Protein AF-X0XB85-F1 (afdb_monomer_lite)

Foldseek 3Di:
DPAPDPPRADPVDGPDGPPDDCPLVVVLVVVCVVVVPPPVVSLVVSLVVLLVLLQVLQLLLQLLVLVVVVVVVVVVVVVVVVVVVVPDDDDDPDDDDPDDPVVVVVVVVVVVVVVVSVCCNRVRSNVRSCVQAPCLQVLQVVLLCVLLVHDDLVRVVVQCLPCCNVPNDNNNDSDDCDPPCSLVSSQRSDQDADPVRDTDDDGRDGLNSCSVVSNCDPVSSCSSVVSVVSSVVSVVVVVVVVVVVVVVVVVD

InterPro domains:
  IPR018746 Protein of unknown function DUF2298 [PF10060] (1-245)
  IPR018746 Protein of unknown function DUF2298 [PTHR10790] (1-69)

Radius of gyration: 27.52 Å; chains: 1; bounding box: 82×61×68 Å

Structure (mmCIF, N/CA/C/O backbone):
data_AF-X0XB85-F1
#
_entry.id   AF-X0XB85-F1
#
loop_
_atom_site.group_PDB
_atom_site.id
_atom_site.type_symbol
_atom_site.label_atom_id
_atom_site.label_alt_id
_atom_site.label_comp_id
_atom_site.label_asym_id
_atom_site.label_entity_id
_atom_site.label_seq_id
_atom_site.pdbx_PDB_ins_code
_atom_site.Cartn_x
_atom_site.Cartn_y
_atom_site.Cartn_z
_atom_site.occupancy
_atom_site.B_iso_or_equiv
_atom_site.auth_seq_id
_atom_site.auth_comp_id
_atom_site.auth_asym_id
_atom_site.auth_atom_id
_atom_site.pdbx_PDB_model_num
ATOM 1 N N . LEU A 1 1 ? 9.344 -23.739 -4.769 1.00 67.81 1 LEU A N 1
ATOM 2 C CA . LEU A 1 1 ? 8.703 -25.078 -4.891 1.00 67.81 1 LEU A CA 1
ATOM 3 C C . LEU A 1 1 ? 9.619 -26.159 -5.474 1.00 67.81 1 LEU A C 1
ATOM 5 O O . LEU A 1 1 ? 9.372 -27.319 -5.184 1.00 67.81 1 LEU A O 1
ATOM 9 N N . ARG A 1 2 ? 10.653 -25.804 -6.257 1.00 76.06 2 ARG A N 1
ATOM 10 C CA . ARG A 1 2 ? 11.587 -26.758 -6.889 1.00 76.06 2 ARG A CA 1
ATOM 11 C C . ARG A 1 2 ? 12.932 -26.932 -6.168 1.00 76.06 2 ARG A C 1
ATOM 13 O O . ARG A 1 2 ? 13.768 -27.680 -6.642 1.00 76.06 2 ARG A O 1
ATOM 20 N N . SER A 1 3 ? 13.165 -26.198 -5.082 1.00 75.50 3 SER A N 1
ATOM 21 C CA . SER A 1 3 ? 14.441 -26.245 -4.365 1.00 75.50 3 SER A CA 1
ATOM 22 C C . SER A 1 3 ? 14.458 -27.418 -3.384 1.00 75.50 3 SER A C 1
ATOM 24 O O . SER A 1 3 ? 13.478 -27.616 -2.662 1.00 75.50 3 SER A O 1
ATOM 26 N N . GLU A 1 4 ? 15.548 -28.187 -3.395 1.00 78.94 4 GLU A N 1
ATOM 27 C CA . GLU A 1 4 ? 15.740 -29.383 -2.561 1.00 78.94 4 GLU A CA 1
ATOM 28 C C . GLU A 1 4 ? 16.270 -29.051 -1.157 1.00 78.94 4 GLU A C 1
ATOM 30 O O . GLU A 1 4 ? 15.997 -29.781 -0.206 1.00 78.94 4 GLU A O 1
ATOM 35 N N . THR A 1 5 ? 16.982 -27.930 -1.004 1.00 74.38 5 THR A N 1
ATOM 36 C CA . THR A 1 5 ? 17.638 -27.505 0.242 1.00 74.38 5 THR A CA 1
ATOM 37 C C . THR A 1 5 ? 17.417 -26.017 0.514 1.00 74.38 5 THR A C 1
ATOM 39 O O . THR A 1 5 ? 17.184 -25.238 -0.405 1.00 74.38 5 THR A O 1
ATOM 42 N N . PHE A 1 6 ? 17.522 -25.596 1.776 1.00 68.12 6 PHE A N 1
ATOM 43 C CA . PHE A 1 6 ? 17.509 -24.175 2.143 1.00 68.12 6 PHE A CA 1
ATOM 44 C C . PHE A 1 6 ? 18.935 -23.588 2.194 1.00 68.12 6 PHE A C 1
ATOM 46 O O . PHE A 1 6 ? 19.852 -24.314 2.579 1.00 68.12 6 PHE A O 1
ATOM 53 N N . PRO A 1 7 ? 19.121 -22.285 1.890 1.00 68.56 7 PRO A N 1
ATOM 54 C CA . PRO A 1 7 ? 18.128 -21.360 1.334 1.00 68.56 7 PRO A CA 1
ATOM 55 C C . PRO A 1 7 ? 17.809 -21.676 -0.140 1.00 68.56 7 PRO A C 1
ATOM 57 O O . PRO A 1 7 ? 18.675 -22.174 -0.859 1.00 68.56 7 PRO A O 1
ATOM 60 N N . PRO A 1 8 ? 16.579 -21.400 -0.611 1.00 73.25 8 PRO A N 1
ATOM 61 C CA . PRO A 1 8 ? 16.229 -21.623 -2.006 1.00 73.25 8 PRO A CA 1
ATOM 62 C C . PRO A 1 8 ? 17.002 -20.679 -2.937 1.00 73.25 8 PRO A C 1
ATOM 64 O O . PRO A 1 8 ? 17.386 -19.574 -2.549 1.00 73.25 8 PRO A O 1
ATOM 67 N N . HIS A 1 9 ? 17.191 -21.108 -4.186 1.00 69.94 9 HIS A N 1
ATOM 68 C CA . HIS A 1 9 ? 17.756 -20.258 -5.236 1.00 69.94 9 HIS A CA 1
ATOM 69 C C . HIS A 1 9 ? 16.879 -19.040 -5.513 1.00 69.94 9 HIS A C 1
ATOM 71 O O . HIS A 1 9 ? 15.647 -19.139 -5.479 1.00 69.94 9 HIS A O 1
ATOM 77 N N . ASP A 1 10 ? 17.533 -17.925 -5.829 1.00 67.94 10 ASP A N 1
ATOM 78 C CA . ASP A 1 10 ? 16.868 -16.690 -6.217 1.00 67.94 10 ASP A CA 1
ATOM 79 C C . ASP A 1 10 ? 16.208 -16.829 -7.602 1.00 67.94 10 ASP A C 1
ATOM 81 O O . ASP A 1 10 ? 16.892 -17.186 -8.568 1.00 67.94 10 ASP A O 1
ATOM 85 N N . PRO A 1 11 ? 14.877 -16.628 -7.718 1.00 65.62 11 PRO A N 1
ATOM 86 C CA . PRO A 1 11 ? 14.169 -16.720 -8.990 1.00 65.62 11 PRO A CA 1
ATOM 87 C C . PRO A 1 11 ? 14.478 -15.550 -9.934 1.00 65.62 11 PRO A C 1
ATOM 89 O O . PRO A 1 11 ? 14.270 -15.704 -11.135 1.00 65.62 11 PRO A O 1
ATOM 92 N N . TRP A 1 12 ? 14.961 -14.420 -9.412 1.00 59.38 12 TRP A N 1
ATOM 93 C CA . TRP A 1 12 ? 15.262 -13.201 -10.164 1.00 59.38 12 TRP A CA 1
ATOM 94 C C . TRP A 1 12 ? 16.761 -13.029 -10.426 1.00 59.38 12 TRP A C 1
ATOM 96 O O . TRP A 1 12 ? 17.140 -12.591 -11.510 1.00 59.38 12 TRP A O 1
ATOM 106 N N . LEU A 1 13 ? 17.620 -13.437 -9.488 1.00 60.12 13 LEU A N 1
ATOM 107 C CA . LEU A 1 13 ? 19.078 -13.414 -9.634 1.00 60.12 13 LEU A CA 1
ATOM 108 C C . LEU A 1 13 ? 19.663 -14.837 -9.658 1.00 60.12 13 LEU A C 1
ATOM 110 O O . LEU A 1 13 ? 20.328 -15.294 -8.722 1.00 60.12 13 LEU A O 1
ATOM 114 N N . SER A 1 14 ? 19.409 -15.556 -10.756 1.00 50.38 14 SER A N 1
ATOM 115 C CA . SER A 1 14 ? 19.818 -16.956 -10.922 1.00 50.38 14 SER A CA 1
ATOM 116 C C . SER A 1 14 ? 21.317 -17.160 -10.657 1.00 50.38 14 SER A C 1
ATOM 118 O O . SER A 1 14 ? 22.153 -16.517 -11.290 1.00 50.38 14 SER A O 1
ATOM 120 N N . GLY A 1 15 ? 21.654 -18.087 -9.756 1.00 56.47 15 GLY A N 1
ATOM 121 C CA . GLY A 1 15 ? 23.037 -18.398 -9.360 1.00 56.47 15 GLY A CA 1
ATOM 122 C C . GLY A 1 15 ? 23.402 -17.948 -7.943 1.00 56.47 15 GLY A C 1
ATOM 123 O O . GLY A 1 15 ? 24.371 -18.456 -7.384 1.00 56.47 15 GLY A O 1
ATOM 124 N N . PHE A 1 16 ? 22.589 -17.089 -7.325 1.00 57.06 16 PHE A N 1
ATOM 125 C CA . PHE A 1 16 ? 22.723 -16.697 -5.923 1.00 57.06 16 PHE A CA 1
ATOM 126 C C . PHE A 1 16 ? 21.599 -17.319 -5.074 1.00 57.06 16 PHE A C 1
ATOM 128 O O . PHE A 1 16 ? 20.527 -17.676 -5.572 1.00 57.06 16 PHE A O 1
ATOM 135 N N . GLY A 1 17 ? 21.867 -17.536 -3.785 1.00 54.91 17 GLY A N 1
ATOM 136 C CA . GLY A 1 17 ? 20.844 -17.959 -2.826 1.00 54.91 17 GLY A CA 1
ATOM 137 C C . GLY A 1 17 ? 20.046 -16.756 -2.329 1.00 54.91 17 GLY A C 1
ATOM 138 O O . GLY A 1 17 ? 20.620 -15.690 -2.116 1.00 54.91 17 GLY A O 1
ATOM 139 N N . ILE A 1 18 ? 18.744 -16.926 -2.090 1.00 60.41 18 ILE A N 1
ATOM 140 C CA . ILE A 1 18 ? 17.940 -15.879 -1.447 1.00 60.41 18 ILE A CA 1
ATOM 141 C C . ILE A 1 18 ? 18.349 -15.792 0.022 1.00 60.41 18 ILE A C 1
ATOM 143 O O . ILE A 1 18 ? 18.054 -16.696 0.805 1.00 60.41 18 ILE A O 1
ATOM 147 N N . SER A 1 19 ? 18.989 -14.692 0.415 1.00 53.12 19 SER A N 1
ATOM 148 C CA . SER A 1 19 ? 19.348 -14.423 1.816 1.00 53.12 19 SER A CA 1
ATOM 149 C C . SER A 1 19 ? 18.389 -13.445 2.515 1.00 53.12 19 SER A C 1
ATOM 151 O O . SER A 1 19 ? 18.689 -12.960 3.607 1.00 53.12 19 SER A O 1
ATOM 153 N N . TYR A 1 20 ? 17.231 -13.151 1.916 1.00 57.75 20 TYR A N 1
ATOM 154 C CA . TYR A 1 20 ? 16.226 -12.223 2.449 1.00 57.75 20 TYR A CA 1
ATOM 155 C C . TYR A 1 20 ? 14.937 -12.973 2.836 1.00 57.75 20 TYR A C 1
ATOM 157 O O . TYR A 1 20 ? 14.594 -13.980 2.224 1.00 57.75 20 TYR A O 1
ATOM 165 N N . TYR A 1 21 ? 14.247 -12.499 3.882 1.00 58.88 21 TYR A N 1
ATOM 166 C CA . TYR A 1 21 ? 12.978 -12.988 4.466 1.00 58.88 21 TYR A CA 1
ATOM 167 C C . TYR A 1 21 ? 12.251 -14.131 3.707 1.00 58.88 21 TYR A C 1
ATOM 169 O O . TYR A 1 21 ? 11.334 -13.919 2.914 1.00 58.88 21 TYR A O 1
ATOM 177 N N . TYR A 1 22 ? 12.612 -15.382 4.013 1.00 67.19 22 TYR A N 1
ATOM 178 C CA . TYR A 1 22 ? 12.031 -16.574 3.375 1.00 67.19 22 TYR A CA 1
ATOM 179 C C . TYR A 1 22 ? 10.643 -16.951 3.916 1.00 67.19 22 TYR A C 1
ATOM 181 O O . TYR A 1 22 ? 9.950 -17.773 3.316 1.00 67.19 22 TYR A O 1
ATOM 189 N N . PHE A 1 23 ? 10.236 -16.398 5.065 1.00 75.62 23 PHE A N 1
ATOM 190 C CA . PHE A 1 23 ? 9.039 -16.853 5.776 1.00 75.62 23 PHE A CA 1
ATOM 191 C C . PHE A 1 23 ? 7.761 -16.660 4.952 1.00 75.62 23 PHE A C 1
ATOM 193 O O . PHE A 1 23 ? 6.948 -17.577 4.862 1.00 75.62 23 PHE A O 1
ATOM 200 N N . GLY A 1 24 ? 7.612 -15.519 4.273 1.00 78.75 24 GLY A N 1
ATOM 201 C CA . GLY A 1 24 ? 6.457 -15.288 3.403 1.00 78.75 24 GLY A CA 1
ATOM 202 C C . GLY A 1 24 ? 6.427 -16.255 2.212 1.00 78.75 24 GLY A C 1
ATOM 203 O O . GLY A 1 24 ? 5.398 -16.873 1.948 1.00 78.75 24 GLY A O 1
ATOM 204 N N . TYR A 1 25 ? 7.571 -16.493 1.562 1.00 80.62 25 TYR A N 1
ATOM 205 C CA . TYR A 1 25 ? 7.684 -17.499 0.502 1.00 80.62 25 TYR A CA 1
ATOM 206 C C . TYR A 1 25 ? 7.351 -18.910 0.995 1.00 80.62 25 TYR A C 1
ATOM 208 O O . TYR A 1 25 ? 6.683 -19.671 0.293 1.00 80.62 25 TYR A O 1
ATOM 216 N N . LEU A 1 26 ? 7.775 -19.256 2.213 1.00 84.25 26 LEU A N 1
ATOM 217 C CA . LEU A 1 26 ? 7.459 -20.534 2.835 1.00 84.25 26 LEU A CA 1
ATOM 218 C C . LEU A 1 26 ? 5.956 -20.671 3.092 1.00 84.25 26 LEU A C 1
ATOM 220 O O . LEU A 1 26 ? 5.384 -21.699 2.738 1.00 84.25 26 LEU A O 1
ATOM 224 N N . MET A 1 27 ? 5.300 -19.644 3.639 1.00 84.75 27 MET A N 1
ATOM 225 C CA . MET A 1 27 ? 3.846 -19.639 3.841 1.00 84.75 27 MET A CA 1
ATOM 226 C C . MET A 1 27 ? 3.094 -19.873 2.528 1.00 84.75 27 MET A C 1
ATOM 228 O O . MET A 1 27 ? 2.240 -20.758 2.455 1.00 84.75 27 MET A O 1
ATOM 232 N N . MET A 1 28 ? 3.454 -19.146 1.467 1.00 86.19 28 MET A N 1
ATOM 233 C CA . MET A 1 28 ? 2.820 -19.302 0.155 1.00 86.19 28 MET A CA 1
ATOM 234 C C . MET A 1 28 ? 3.101 -20.677 -0.464 1.00 86.19 28 MET A C 1
ATOM 236 O O . MET A 1 28 ? 2.212 -21.287 -1.064 1.00 86.19 28 MET A O 1
ATOM 240 N N . ALA A 1 29 ? 4.309 -21.213 -0.280 1.00 86.88 29 ALA A N 1
ATOM 241 C CA . ALA A 1 29 ? 4.658 -22.557 -0.726 1.00 86.88 29 ALA A CA 1
ATOM 242 C C . ALA A 1 29 ? 3.879 -23.642 0.036 1.00 86.88 29 ALA A C 1
ATOM 244 O O . ALA A 1 29 ? 3.433 -24.608 -0.584 1.00 86.88 29 ALA A O 1
ATOM 245 N N . MET A 1 30 ? 3.677 -23.481 1.348 1.00 89.06 30 MET A N 1
ATOM 246 C CA . MET A 1 30 ? 2.853 -24.385 2.155 1.00 89.06 30 MET A CA 1
ATOM 247 C C . MET A 1 30 ? 1.394 -24.356 1.702 1.00 89.06 30 MET A C 1
ATOM 249 O O . MET A 1 30 ? 0.825 -25.418 1.469 1.00 89.06 30 MET A O 1
ATOM 253 N N . LEU A 1 31 ? 0.814 -23.170 1.486 1.00 89.50 31 LEU A N 1
ATOM 254 C CA . LEU A 1 31 ? -0.548 -23.030 0.956 1.00 89.50 31 LEU A CA 1
ATOM 255 C C . LEU A 1 31 ? -0.690 -23.656 -0.437 1.00 89.50 31 LEU A C 1
ATOM 257 O O . LEU A 1 31 ? -1.669 -24.348 -0.716 1.00 89.50 31 LEU A O 1
ATOM 261 N N . THR A 1 32 ? 0.311 -23.474 -1.299 1.00 91.62 32 THR A N 1
ATOM 262 C CA . THR A 1 32 ? 0.337 -24.099 -2.629 1.00 91.62 32 THR A CA 1
ATOM 263 C C . THR A 1 32 ? 0.346 -25.623 -2.521 1.00 91.62 32 THR A C 1
ATOM 265 O O . THR A 1 32 ? -0.449 -26.292 -3.174 1.00 91.62 32 THR A O 1
ATOM 268 N N . LYS A 1 33 ? 1.210 -26.188 -1.667 1.00 89.75 33 LYS A N 1
ATOM 269 C CA . LYS A 1 33 ? 1.276 -27.642 -1.469 1.00 89.75 33 LYS A CA 1
ATOM 270 C C . LYS A 1 33 ? -0.003 -28.197 -0.842 1.00 89.75 33 LYS A C 1
ATOM 272 O O . LYS A 1 33 ? -0.477 -29.236 -1.285 1.00 89.75 33 LYS A O 1
ATOM 277 N N . LEU A 1 34 ? -0.563 -27.507 0.151 1.00 93.38 34 LEU A N 1
ATOM 278 C CA . LEU A 1 34 ? -1.766 -27.936 0.864 1.00 93.38 34 LEU A CA 1
ATOM 279 C C . LEU A 1 34 ? -3.013 -27.903 -0.027 1.00 93.38 34 LEU A C 1
ATOM 281 O O . LEU A 1 34 ? -3.857 -28.785 0.067 1.00 93.38 34 LEU A O 1
ATOM 285 N N . SER A 1 35 ? -3.123 -26.899 -0.896 1.00 93.06 35 SER A N 1
ATOM 286 C CA . SER A 1 35 ? -4.261 -26.758 -1.811 1.00 93.06 35 SER A CA 1
ATOM 287 C C . SER A 1 35 ? -4.217 -27.721 -3.002 1.00 93.06 35 SER A C 1
ATOM 289 O O . SER A 1 35 ? -5.225 -27.876 -3.685 1.00 93.06 35 SER A O 1
ATOM 291 N N . GLY A 1 36 ? -3.066 -28.346 -3.285 1.00 92.69 36 GLY A N 1
ATOM 292 C CA . GLY A 1 36 ? -2.885 -29.215 -4.453 1.00 92.69 36 GLY A CA 1
ATOM 293 C C . GLY A 1 36 ? -2.971 -28.480 -5.798 1.00 92.69 36 GLY A C 1
ATOM 294 O O . GLY A 1 36 ? -3.028 -29.117 -6.849 1.00 92.69 36 GLY A O 1
ATOM 295 N N . VAL A 1 37 ? -2.987 -27.145 -5.784 1.00 93.88 37 VAL A N 1
ATOM 296 C CA . VAL A 1 37 ? -3.120 -26.315 -6.983 1.00 93.88 37 VAL A CA 1
ATOM 297 C C . VAL A 1 37 ? -1.775 -26.251 -7.722 1.00 93.88 37 VAL A C 1
ATOM 299 O O . VAL A 1 37 ? -0.728 -26.093 -7.082 1.00 93.88 37 VAL A O 1
ATOM 302 N N . PRO A 1 38 ? -1.757 -26.322 -9.069 1.00 93.75 38 PRO A N 1
ATOM 303 C CA . PRO A 1 38 ? -0.531 -26.152 -9.842 1.00 93.75 38 PRO A CA 1
ATOM 304 C C . PRO A 1 38 ? 0.195 -24.847 -9.497 1.00 93.75 38 PRO A C 1
ATOM 306 O O . PRO A 1 38 ? -0.425 -23.788 -9.400 1.00 93.75 38 PRO A O 1
ATOM 309 N N . SER A 1 39 ? 1.525 -24.900 -9.368 1.00 89.31 39 SER A N 1
ATOM 310 C CA . SER A 1 39 ? 2.342 -23.761 -8.918 1.00 89.31 39 SER A CA 1
ATOM 311 C C . SER A 1 39 ? 2.091 -22.441 -9.662 1.00 89.31 39 SER A C 1
ATOM 313 O O . SER A 1 39 ? 1.993 -21.422 -8.981 1.00 89.31 39 SER A O 1
ATOM 315 N N . PRO A 1 40 ? 1.939 -22.409 -11.005 1.00 90.00 40 PRO A N 1
ATOM 316 C CA . PRO A 1 40 ? 1.655 -21.158 -11.710 1.00 90.00 40 PRO A CA 1
ATOM 317 C C . PRO A 1 40 ? 0.309 -20.543 -11.308 1.00 90.00 40 PRO A C 1
ATOM 319 O O . PRO A 1 40 ? 0.191 -19.329 -11.175 1.00 90.00 40 PRO A O 1
ATOM 322 N N . VAL A 1 41 ? -0.705 -21.378 -11.073 1.00 91.88 41 VAL A N 1
ATOM 323 C CA . VAL A 1 41 ? -2.036 -20.924 -10.654 1.00 91.88 41 VAL A CA 1
ATOM 324 C C . VAL A 1 41 ? -1.987 -20.440 -9.207 1.00 91.88 41 VAL A C 1
ATOM 326 O O . VAL A 1 41 ? -2.458 -19.347 -8.9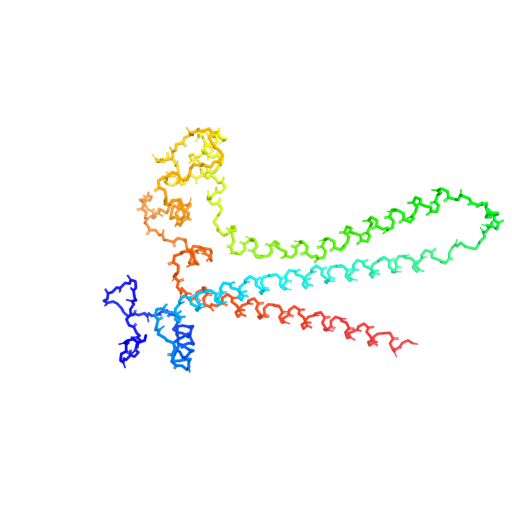08 1.00 91.88 41 VAL A O 1
ATOM 329 N N . ALA A 1 42 ? -1.349 -21.206 -8.319 1.00 91.12 42 ALA A N 1
ATOM 330 C CA . ALA A 1 42 ? -1.207 -20.843 -6.913 1.00 91.12 42 ALA A CA 1
ATOM 331 C C . ALA A 1 42 ? -0.419 -19.537 -6.713 1.00 91.12 42 ALA A C 1
ATOM 333 O O . ALA A 1 42 ? -0.758 -18.750 -5.835 1.00 91.12 42 ALA A O 1
ATOM 334 N N . PHE A 1 43 ? 0.584 -19.272 -7.554 1.00 88.38 43 PHE A N 1
ATOM 335 C CA . PHE A 1 43 ? 1.330 -18.014 -7.555 1.00 88.38 43 PHE A CA 1
ATOM 336 C C . PHE A 1 43 ? 0.438 -16.808 -7.890 1.00 88.38 43 PHE A C 1
ATOM 338 O O . PHE A 1 43 ? 0.379 -15.854 -7.117 1.00 88.38 43 PHE A O 1
ATOM 345 N N . ASN A 1 44 ? -0.332 -16.884 -8.982 1.00 90.62 44 ASN A N 1
ATOM 346 C CA . ASN A 1 44 ? -1.260 -15.818 -9.385 1.00 90.62 44 ASN A CA 1
ATOM 347 C C . ASN A 1 44 ? -2.370 -15.586 -8.347 1.00 90.62 44 ASN A C 1
ATOM 349 O O . ASN A 1 44 ? -2.696 -14.445 -8.012 1.00 90.62 44 ASN A O 1
ATOM 353 N N . LEU A 1 45 ? -2.925 -16.667 -7.792 1.00 91.81 45 LEU A N 1
ATOM 354 C CA . LEU A 1 45 ? -3.892 -16.584 -6.697 1.00 91.81 45 LEU A CA 1
ATOM 355 C C . LEU A 1 45 ? -3.261 -15.977 -5.442 1.00 91.81 45 LEU A C 1
ATOM 357 O O . LEU A 1 45 ? -3.898 -15.182 -4.759 1.00 91.81 45 LEU A O 1
ATOM 361 N N . GLY A 1 46 ? -2.005 -16.316 -5.160 1.00 90.50 46 GLY A N 1
ATOM 362 C CA . GLY A 1 46 ? -1.249 -15.793 -4.034 1.00 90.50 46 GLY A CA 1
ATOM 363 C C . GLY A 1 46 ? -1.027 -14.287 -4.112 1.00 90.50 46 GLY A C 1
ATOM 364 O O . GLY A 1 46 ? -1.313 -13.581 -3.150 1.00 90.50 46 GLY A O 1
ATOM 365 N N . ILE A 1 47 ? -0.592 -13.780 -5.265 1.00 89.31 47 ILE A N 1
ATOM 366 C CA . ILE A 1 47 ? -0.446 -12.335 -5.495 1.00 89.31 47 ILE A CA 1
ATOM 367 C C . ILE A 1 47 ? -1.798 -11.629 -5.368 1.00 89.31 47 ILE A C 1
ATOM 369 O O . ILE A 1 47 ? -1.906 -10.625 -4.666 1.00 89.31 47 ILE A O 1
ATOM 373 N N . THR A 1 48 ? -2.847 -12.190 -5.974 1.00 91.44 48 THR A N 1
ATOM 374 C CA . THR A 1 48 ? -4.209 -11.637 -5.890 1.00 91.44 48 THR A CA 1
ATOM 375 C C . THR A 1 48 ? -4.706 -11.579 -4.443 1.00 91.44 48 THR A C 1
ATOM 377 O O . THR A 1 48 ? -5.290 -10.583 -4.017 1.00 91.44 48 THR A O 1
ATOM 380 N N . LEU A 1 49 ? -4.435 -12.625 -3.657 1.00 92.38 49 LEU A N 1
ATOM 381 C CA . LEU A 1 49 ? -4.770 -12.690 -2.238 1.00 92.38 49 LEU A CA 1
ATOM 382 C C . LEU A 1 49 ? -4.028 -11.618 -1.436 1.00 92.38 49 LEU A C 1
ATOM 384 O O . LEU A 1 49 ? -4.649 -10.916 -0.640 1.00 92.38 49 LEU A O 1
ATOM 388 N N . LEU A 1 50 ? -2.719 -11.466 -1.647 1.00 91.69 50 LEU A N 1
ATOM 389 C CA . LEU A 1 50 ? -1.924 -10.441 -0.966 1.00 91.69 50 LEU A CA 1
ATOM 390 C C . LEU A 1 50 ? -2.429 -9.037 -1.294 1.00 91.69 50 LEU A C 1
ATOM 392 O O . LEU A 1 50 ? -2.578 -8.217 -0.385 1.00 91.69 50 LEU A O 1
ATOM 396 N N . PHE A 1 51 ? -2.757 -8.781 -2.561 1.00 92.00 51 PHE A N 1
ATOM 397 C CA . PHE A 1 51 ? -3.344 -7.518 -2.994 1.00 92.00 51 PHE A CA 1
ATOM 398 C C . PHE A 1 51 ? -4.678 -7.255 -2.282 1.00 92.00 51 PHE A C 1
ATOM 400 O O . PHE A 1 51 ? -4.856 -6.211 -1.653 1.00 92.00 51 PHE A O 1
ATOM 407 N N . ALA A 1 52 ? -5.592 -8.230 -2.296 1.00 93.94 52 ALA A N 1
ATOM 408 C CA . ALA A 1 52 ? -6.898 -8.113 -1.654 1.00 93.94 52 ALA A CA 1
ATOM 409 C C . ALA A 1 52 ? -6.796 -7.890 -0.135 1.00 93.94 52 ALA A C 1
ATOM 411 O O . ALA A 1 52 ? -7.507 -7.044 0.415 1.00 93.94 52 ALA A O 1
ATOM 412 N N . LEU A 1 53 ? -5.896 -8.601 0.551 1.00 94.75 53 LEU A N 1
ATOM 413 C CA . LEU A 1 53 ? -5.660 -8.416 1.984 1.00 94.75 53 LEU A CA 1
ATOM 414 C C . LEU A 1 53 ? -5.037 -7.051 2.290 1.00 94.75 53 LEU A C 1
ATOM 416 O O . LEU A 1 53 ? -5.413 -6.423 3.277 1.00 94.75 53 LEU A O 1
ATOM 420 N N . THR A 1 54 ? -4.137 -6.565 1.435 1.00 93.94 54 THR A N 1
ATOM 421 C CA . THR A 1 54 ? -3.519 -5.238 1.575 1.00 93.94 54 THR A CA 1
ATOM 422 C C . THR A 1 54 ? -4.565 -4.136 1.433 1.00 93.94 54 THR A C 1
ATOM 424 O O . THR A 1 54 ? -4.680 -3.275 2.305 1.00 93.94 54 THR A O 1
ATOM 427 N N . VAL A 1 55 ? -5.392 -4.202 0.386 1.00 94.31 55 VAL A N 1
ATOM 428 C CA . VAL A 1 55 ? -6.510 -3.273 0.167 1.00 94.31 55 VAL A CA 1
ATOM 429 C C . VAL A 1 55 ? -7.486 -3.314 1.344 1.00 94.31 55 VAL A C 1
ATOM 431 O O . VAL A 1 55 ? -7.828 -2.277 1.911 1.00 94.31 55 VAL A O 1
ATOM 434 N N . THR A 1 56 ? -7.892 -4.507 1.775 1.00 95.50 56 THR A N 1
ATOM 435 C CA . THR A 1 56 ? -8.844 -4.658 2.884 1.00 95.50 56 THR A CA 1
ATOM 436 C C . THR A 1 56 ? -8.268 -4.127 4.198 1.00 95.50 56 THR A C 1
ATOM 438 O O . THR A 1 56 ? -8.948 -3.399 4.923 1.00 95.50 56 THR A O 1
ATOM 441 N N . GLY A 1 57 ? -7.004 -4.436 4.497 1.00 95.44 57 GLY A N 1
ATOM 442 C CA . GLY A 1 57 ? -6.316 -3.974 5.701 1.00 95.44 57 GLY A CA 1
ATOM 443 C C . GLY A 1 57 ? -6.149 -2.455 5.735 1.00 95.44 57 GLY A C 1
ATOM 444 O O . GLY A 1 57 ? -6.448 -1.826 6.752 1.00 95.44 57 GLY A O 1
ATOM 445 N N . ALA A 1 58 ? -5.746 -1.849 4.614 1.00 95.06 58 ALA A N 1
ATOM 446 C CA . ALA A 1 58 ? -5.592 -0.402 4.502 1.00 95.06 58 ALA A CA 1
ATOM 447 C C . ALA A 1 58 ? -6.938 0.321 4.673 1.00 95.06 58 ALA A C 1
ATOM 449 O O . ALA A 1 58 ? -7.024 1.288 5.433 1.00 95.06 58 ALA A O 1
ATOM 450 N N . TYR A 1 59 ? -8.004 -0.185 4.041 1.00 96.00 59 TYR A N 1
ATOM 451 C CA . TYR A 1 59 ? -9.357 0.347 4.218 1.00 96.00 59 TYR A CA 1
ATOM 452 C C . TYR A 1 59 ? -9.806 0.256 5.680 1.00 96.00 59 TYR A C 1
ATOM 454 O O . TYR A 1 59 ? -10.234 1.248 6.270 1.00 96.00 59 TYR A O 1
ATOM 462 N N . ALA A 1 60 ? -9.673 -0.924 6.294 1.00 95.44 60 ALA A N 1
ATOM 463 C CA . ALA A 1 60 ? -10.113 -1.167 7.663 1.00 95.44 60 ALA A CA 1
ATOM 464 C C . ALA A 1 60 ? -9.372 -0.290 8.685 1.00 95.44 60 ALA A C 1
ATOM 466 O O . ALA A 1 60 ? -9.977 0.174 9.657 1.00 95.44 60 ALA A O 1
ATOM 467 N N . LEU A 1 61 ? -8.079 -0.033 8.475 1.00 95.56 61 LEU A N 1
ATOM 468 C CA . LEU A 1 61 ? -7.292 0.842 9.340 1.00 95.56 61 LEU A CA 1
ATOM 469 C C . LEU A 1 61 ? -7.808 2.286 9.287 1.00 95.56 61 LEU A C 1
ATOM 471 O O . LEU A 1 61 ? -8.120 2.864 10.332 1.00 95.56 61 LEU A O 1
ATOM 475 N N . VAL A 1 62 ? -7.965 2.851 8.085 1.00 95.75 62 VAL A N 1
ATOM 476 C CA . VAL A 1 62 ? -8.464 4.228 7.923 1.00 95.75 62 VAL A CA 1
ATOM 477 C C . VAL A 1 62 ? -9.913 4.345 8.397 1.00 95.75 62 VAL A C 1
ATOM 479 O O . VAL A 1 62 ? -10.252 5.307 9.085 1.00 95.75 62 VAL A O 1
ATOM 482 N N . TYR A 1 63 ? -10.754 3.343 8.135 1.00 94.88 63 TYR A N 1
ATOM 483 C CA . TYR A 1 63 ? -12.123 3.287 8.653 1.00 94.88 63 TYR A CA 1
ATOM 484 C C . TYR A 1 63 ? -12.152 3.373 10.184 1.00 94.88 63 TYR A C 1
ATOM 486 O O . TYR A 1 63 ? -12.880 4.186 10.755 1.00 94.88 63 TYR A O 1
ATOM 494 N N . ASN A 1 64 ? -11.304 2.602 10.870 1.00 93.75 64 ASN A N 1
ATOM 495 C CA . ASN A 1 64 ? -11.221 2.645 12.330 1.00 93.75 64 ASN A CA 1
ATOM 496 C C . ASN A 1 64 ? -10.745 4.001 12.869 1.00 93.75 64 ASN A C 1
ATOM 498 O O . ASN A 1 64 ? -11.231 4.437 13.918 1.00 93.75 64 ASN A O 1
ATOM 502 N N . LEU A 1 65 ? -9.840 4.681 12.160 1.00 93.62 65 LEU A N 1
ATOM 503 C CA . LEU A 1 65 ? -9.402 6.036 12.502 1.00 93.62 65 LEU A CA 1
ATOM 504 C C . LEU A 1 65 ? -10.533 7.057 12.338 1.00 93.62 65 LEU A C 1
ATOM 506 O O . LEU A 1 65 ? -10.774 7.845 13.254 1.00 93.62 65 LEU A O 1
ATOM 510 N N . VAL A 1 66 ? -11.266 7.011 11.221 1.00 93.12 66 VAL A N 1
ATOM 511 C CA . VAL A 1 66 ? -12.413 7.897 10.957 1.00 93.12 66 VAL A CA 1
ATOM 512 C C . VAL A 1 66 ? -13.493 7.712 12.023 1.00 93.12 66 VAL A C 1
ATOM 514 O O . VAL A 1 66 ? -13.943 8.690 12.621 1.00 93.12 66 VAL A O 1
ATOM 517 N N . GLU A 1 67 ? -13.857 6.469 12.346 1.00 91.31 67 GLU A N 1
ATOM 518 C CA . GLU A 1 67 ? -14.824 6.180 13.414 1.00 91.31 67 GLU A CA 1
ATOM 519 C C . GLU A 1 67 ? -14.323 6.629 14.793 1.00 91.31 67 GLU A C 1
ATOM 521 O O . GLU A 1 67 ? -15.102 7.092 15.628 1.00 91.31 67 GLU A O 1
ATOM 526 N N . GLY A 1 68 ? -13.019 6.504 15.054 1.00 89.31 68 GLY A N 1
ATOM 527 C CA . GLY A 1 68 ? -12.387 7.018 16.268 1.00 89.31 68 GLY A CA 1
ATOM 528 C C . GLY A 1 68 ? -12.522 8.535 16.391 1.00 89.31 68 GLY A C 1
ATOM 529 O O . GLY A 1 68 ? -12.995 9.032 17.413 1.00 89.31 68 GLY A O 1
ATOM 530 N N . ALA A 1 69 ? -12.175 9.267 15.333 1.00 88.44 69 ALA A N 1
ATOM 531 C CA . ALA A 1 69 ? -12.264 10.723 15.293 1.00 88.44 69 ALA A CA 1
ATOM 532 C C . ALA A 1 69 ? -13.713 11.221 15.426 1.00 88.44 69 ALA A C 1
ATOM 534 O O . ALA A 1 69 ? -13.974 12.175 16.162 1.00 88.44 69 ALA A O 1
ATOM 535 N N . ARG A 1 70 ? -14.673 10.555 14.770 1.00 87.75 70 ARG A N 1
ATOM 536 C CA . ARG A 1 70 ? -16.107 10.877 14.883 1.00 87.75 70 ARG A CA 1
ATOM 537 C C . ARG A 1 70 ? -16.613 10.691 16.311 1.00 87.75 70 ARG A C 1
ATOM 539 O O . ARG A 1 70 ? -17.253 11.592 16.850 1.00 87.75 70 ARG A O 1
ATOM 546 N N . ALA A 1 71 ? -16.258 9.578 16.956 1.00 85.94 71 ALA A N 1
ATOM 547 C CA . ALA A 1 71 ? -16.622 9.332 18.349 1.00 85.94 71 ALA A CA 1
ATOM 548 C C . ALA A 1 71 ? -16.079 10.421 19.295 1.00 85.94 71 ALA A C 1
ATOM 550 O O . ALA A 1 71 ? -16.797 10.861 20.190 1.00 85.94 71 ALA A O 1
ATOM 551 N N . LEU A 1 72 ? -14.848 10.899 19.081 1.00 85.44 72 LEU A N 1
ATOM 552 C CA . LEU A 1 72 ? -14.273 11.998 19.867 1.00 85.44 72 LEU A CA 1
ATOM 553 C C . LEU A 1 72 ? -15.010 13.329 19.642 1.00 85.44 72 LEU A C 1
ATOM 555 O O . LEU A 1 72 ? -15.319 14.020 20.610 1.00 85.44 72 LEU A O 1
ATOM 559 N N . ARG A 1 73 ? -15.361 13.668 18.394 1.00 85.56 73 ARG A N 1
ATOM 560 C CA . ARG A 1 73 ? -16.100 14.905 18.073 1.00 85.56 73 ARG A CA 1
ATOM 561 C C . ARG A 1 73 ? -17.476 14.957 18.736 1.00 85.56 73 ARG A C 1
ATOM 563 O O . ARG A 1 73 ? -17.833 15.979 19.319 1.00 85.56 73 ARG A O 1
ATOM 570 N N . LEU A 1 74 ? -18.226 13.852 18.690 1.00 83.69 74 LEU A N 1
ATOM 571 C CA . LEU A 1 74 ? -19.547 13.762 19.327 1.00 83.69 74 LEU A CA 1
ATOM 572 C C . LEU A 1 74 ? -19.463 13.983 20.846 1.00 83.69 74 LEU A C 1
ATOM 574 O O . LEU A 1 74 ? -20.325 14.636 21.431 1.00 83.69 74 LEU A O 1
ATOM 578 N N . ARG A 1 75 ? -18.388 13.502 21.479 1.00 80.06 75 ARG A N 1
ATOM 579 C CA . ARG A 1 75 ? -18.137 13.692 22.915 1.00 80.06 75 ARG A CA 1
ATOM 580 C C . ARG A 1 75 ? -17.827 15.137 23.275 1.00 80.06 75 ARG A C 1
ATOM 582 O O . ARG A 1 75 ? -18.390 15.650 24.238 1.00 80.06 75 ARG A O 1
ATOM 589 N N . SER A 1 76 ? -16.971 15.799 22.497 1.00 79.12 76 SER A N 1
ATOM 590 C CA . SER A 1 76 ? -16.674 17.223 22.684 1.00 79.12 76 SER A CA 1
ATOM 591 C C . SER A 1 76 ? -17.937 18.083 22.551 1.00 79.12 76 SER A C 1
ATOM 593 O O . SER A 1 76 ? -18.144 18.987 23.360 1.00 79.12 76 SER A O 1
ATOM 595 N N . GLY A 1 77 ? -18.817 17.752 21.597 1.00 76.62 77 GLY A N 1
ATOM 596 C CA . GLY A 1 77 ? -20.108 18.424 21.422 1.00 76.62 77 GLY A CA 1
ATOM 597 C C . GLY A 1 77 ? -21.062 18.235 22.609 1.00 76.62 77 GLY A C 1
ATOM 598 O O . GLY A 1 77 ? -21.654 19.205 23.081 1.00 76.62 77 GLY A O 1
ATOM 599 N N . GLN A 1 78 ? -21.170 17.017 23.155 1.00 71.19 78 GLN A N 1
ATOM 600 C CA . GLN A 1 78 ? -21.997 16.750 24.343 1.00 71.19 78 GLN A CA 1
ATOM 601 C C . GLN A 1 78 ? -21.480 17.462 25.604 1.00 71.19 78 GLN A C 1
ATOM 603 O O . GLN A 1 78 ? -22.275 18.009 26.369 1.00 71.19 78 GLN A O 1
ATOM 608 N N . ALA A 1 79 ? -20.159 17.510 25.808 1.00 65.88 79 ALA A N 1
ATOM 609 C CA . ALA A 1 79 ? -19.556 18.207 26.945 1.00 65.88 79 ALA A CA 1
ATOM 610 C C . ALA A 1 79 ? -19.799 19.730 26.906 1.00 65.88 79 ALA A C 1
ATOM 612 O O . ALA A 1 79 ? -20.008 20.349 27.950 1.00 65.88 79 ALA A O 1
ATOM 613 N N . GLN A 1 80 ? -19.816 20.339 25.715 1.00 68.94 80 GLN A N 1
ATOM 614 C CA . GLN A 1 80 ? -20.173 21.753 25.546 1.00 68.94 80 GLN A CA 1
ATOM 615 C C . GLN A 1 80 ? -21.676 22.005 25.735 1.00 68.94 80 GLN A C 1
ATOM 617 O O . GLN A 1 80 ? -22.046 22.949 26.432 1.00 68.94 80 GLN A O 1
ATOM 622 N N . GLY A 1 81 ? -22.544 21.141 25.194 1.00 60.00 81 GLY A N 1
ATOM 623 C CA . GLY A 1 81 ? -23.999 21.257 25.357 1.00 60.00 81 GLY A CA 1
ATOM 624 C C . GLY A 1 81 ? -24.459 21.147 26.816 1.00 60.00 81 GLY A C 1
ATOM 625 O O . GLY A 1 81 ? -25.296 21.929 27.262 1.00 60.00 81 GLY A O 1
ATOM 626 N N . SER A 1 82 ? -23.845 20.250 27.597 1.00 57.81 82 SER A N 1
ATOM 627 C CA . SER A 1 82 ? -24.141 20.100 29.029 1.00 57.81 82 SER A CA 1
ATOM 628 C C . SER A 1 82 ? -23.713 21.307 29.872 1.00 57.81 82 SER A C 1
ATOM 630 O O . SER A 1 82 ? -24.320 21.554 30.910 1.00 57.81 82 SER A O 1
ATOM 632 N N . ARG A 1 83 ? -22.692 22.068 29.452 1.00 57.84 83 ARG A N 1
ATOM 633 C CA . ARG A 1 83 ? -22.284 23.316 30.127 1.00 57.84 83 ARG A CA 1
ATOM 634 C C . ARG A 1 83 ? -23.166 24.509 29.743 1.00 57.84 83 ARG A C 1
ATOM 636 O O . ARG A 1 83 ? -23.327 25.414 30.552 1.00 57.84 83 ARG A O 1
ATOM 643 N N . GLY A 1 84 ? -23.752 24.507 28.543 1.00 51.25 84 GLY A N 1
ATOM 644 C CA . GLY A 1 84 ? -24.651 25.568 28.069 1.00 51.25 84 GLY A CA 1
ATOM 645 C C . GLY A 1 84 ? -26.101 25.453 28.559 1.00 51.25 84 GLY A C 1
ATOM 646 O O . GLY A 1 84 ? -26.791 26.463 28.669 1.00 51.25 84 GLY A O 1
ATOM 647 N N . ALA A 1 85 ? -26.569 24.247 28.898 1.00 51.75 85 ALA A N 1
ATOM 648 C CA . ALA A 1 85 ? -27.953 24.007 29.325 1.00 51.75 85 ALA A CA 1
ATOM 649 C C . ALA A 1 85 ? -28.288 24.509 30.749 1.00 51.75 85 ALA A C 1
ATOM 651 O O . ALA A 1 85 ? -29.460 24.581 31.108 1.00 51.75 85 ALA A O 1
ATOM 652 N N . GLY A 1 86 ? -27.295 24.913 31.549 1.00 47.00 86 GLY A N 1
ATOM 653 C CA . GLY A 1 86 ? -27.508 25.476 32.891 1.00 47.00 86 GLY A CA 1
ATOM 654 C C . GLY A 1 86 ? -28.011 26.929 32.928 1.00 47.00 86 GLY A C 1
ATOM 655 O O . GLY A 1 86 ? -28.077 27.501 34.010 1.00 47.00 86 GLY A O 1
ATOM 656 N N . GLY A 1 87 ? -28.325 27.549 31.781 1.00 46.66 87 GLY A N 1
ATOM 657 C CA . GLY A 1 87 ? -28.508 29.005 31.690 1.00 46.66 87 GLY A CA 1
ATOM 658 C C . GLY A 1 87 ? -29.727 29.535 30.931 1.00 46.66 87 GLY A C 1
ATOM 659 O O . GLY A 1 87 ? -29.757 30.735 30.674 1.00 46.66 87 GLY A O 1
ATOM 660 N N . GLN A 1 88 ? -30.720 28.724 30.546 1.00 46.09 88 GLN A N 1
ATOM 661 C CA . GLN A 1 88 ? -31.916 29.246 29.855 1.00 46.09 88 GLN A CA 1
ATOM 662 C C . GLN A 1 88 ? -33.215 28.599 30.343 1.00 46.09 88 GLN A C 1
ATOM 664 O O . GLN A 1 88 ? -33.809 27.743 29.693 1.00 46.09 88 GLN A O 1
ATOM 669 N N . GLY A 1 89 ? -33.684 29.070 31.498 1.00 41.81 89 GLY A N 1
ATOM 670 C CA . GLY A 1 89 ? -35.100 29.046 31.834 1.00 41.81 89 GLY A CA 1
ATOM 671 C C . GLY A 1 89 ? -35.777 30.288 31.258 1.00 41.81 89 GLY A C 1
ATOM 672 O O . GLY A 1 89 ? -35.521 31.397 31.719 1.00 41.81 89 GLY A O 1
ATOM 673 N N . GLY A 1 90 ? -36.657 30.101 30.274 1.00 44.59 90 GLY A N 1
ATOM 674 C CA . GLY A 1 90 ? -37.688 31.085 29.952 1.00 44.59 90 GLY A CA 1
ATOM 675 C C . GLY A 1 90 ? -37.869 31.413 28.472 1.00 44.59 90 GLY A C 1
ATOM 676 O O . GLY A 1 90 ? -37.108 32.193 27.911 1.00 44.59 90 GLY A O 1
ATOM 677 N N . ARG A 1 91 ? -39.010 30.948 27.946 1.00 41.25 91 ARG A N 1
ATOM 678 C CA . ARG A 1 91 ? -40.062 31.713 27.236 1.00 41.25 91 ARG A CA 1
ATOM 679 C C . ARG A 1 91 ? -40.481 31.098 25.901 1.00 41.25 91 ARG A C 1
ATOM 681 O O . ARG A 1 91 ? -39.666 30.880 25.017 1.00 41.25 91 ARG A O 1
ATOM 688 N N . GLY A 1 92 ? -41.803 30.990 25.759 1.00 37.88 92 GLY A N 1
ATOM 689 C CA . GLY A 1 92 ? -42.488 31.121 24.475 1.00 37.88 92 GLY A CA 1
ATOM 690 C C . GLY A 1 92 ? -43.106 29.841 23.936 1.00 37.88 92 GLY A C 1
ATOM 691 O O . GLY A 1 92 ? -42.592 29.268 22.986 1.00 37.88 92 GLY A O 1
ATOM 692 N N . ALA A 1 93 ? -44.248 29.437 24.497 1.00 45.38 93 ALA A N 1
ATOM 693 C CA . ALA A 1 93 ? -45.222 28.643 23.756 1.00 45.38 93 ALA A CA 1
ATOM 694 C C . ALA A 1 93 ? -45.816 29.548 22.661 1.00 45.38 93 ALA A C 1
ATOM 696 O O . ALA A 1 93 ? -46.551 30.482 22.972 1.00 45.38 93 ALA A O 1
ATOM 697 N N . GLY A 1 94 ? -45.423 29.320 21.408 1.00 42.09 94 GLY A N 1
ATOM 698 C CA . GLY A 1 94 ? -45.909 30.039 20.232 1.00 42.09 94 GLY A CA 1
ATOM 699 C C . GLY A 1 94 ? -46.390 29.051 19.174 1.00 42.09 94 GLY A C 1
ATOM 700 O O . GLY A 1 94 ? -45.598 28.280 18.645 1.00 42.09 94 GLY A O 1
ATOM 701 N N . GLU A 1 95 ? -47.706 29.065 18.978 1.00 48.66 95 GLU A N 1
ATOM 702 C CA . GLU A 1 95 ? -48.549 28.571 17.879 1.00 48.66 95 GLU A CA 1
ATOM 703 C C . GLU A 1 95 ? -47.894 27.737 16.755 1.00 48.66 95 GLU A C 1
ATOM 705 O O . GLU A 1 95 ? -47.127 28.229 15.931 1.00 48.66 95 GLU A O 1
ATOM 710 N N . GLN A 1 96 ? -48.305 26.467 16.666 1.00 44.44 96 GLN A N 1
ATOM 711 C CA . GLN A 1 96 ? -48.025 25.571 15.541 1.00 44.44 96 GLN A CA 1
ATOM 712 C C . GLN A 1 96 ? -49.063 25.798 14.429 1.00 44.44 96 GLN A C 1
ATOM 714 O O . GLN A 1 96 ? -50.181 25.289 14.498 1.00 44.44 96 GLN A O 1
ATOM 719 N N . GLY A 1 97 ? -48.705 26.585 13.412 1.00 50.19 97 GLY A N 1
ATOM 720 C CA . GLY A 1 97 ? -49.472 26.699 12.165 1.00 50.19 97 GLY A CA 1
ATOM 721 C C . GLY A 1 97 ? -49.182 25.545 11.182 1.00 50.19 97 GLY A C 1
ATOM 722 O O . GLY A 1 97 ? -48.140 24.901 11.302 1.00 50.19 97 GLY A O 1
ATOM 723 N N . PRO A 1 98 ? -50.047 25.274 10.178 1.00 56.38 98 PRO A N 1
ATOM 724 C CA . PRO A 1 98 ? -50.046 24.008 9.424 1.00 56.38 98 PRO A CA 1
ATOM 725 C C . PRO A 1 98 ? -48.911 23.823 8.399 1.00 56.38 98 PRO A C 1
ATOM 727 O O . PRO A 1 98 ? -48.837 22.771 7.775 1.00 56.38 98 PRO A O 1
ATOM 730 N N . PHE A 1 99 ? -48.037 24.814 8.205 1.00 57.72 99 PHE A N 1
ATOM 731 C CA . PHE A 1 99 ? -46.919 24.754 7.256 1.00 57.72 99 PHE A CA 1
ATOM 732 C C . PHE A 1 99 ? -45.709 25.514 7.809 1.00 57.72 99 PHE A C 1
ATOM 734 O O . PHE A 1 99 ? -45.485 26.684 7.496 1.00 57.72 99 PHE A O 1
ATOM 741 N N . ASP A 1 100 ? -44.927 24.847 8.657 1.00 65.06 100 ASP A N 1
ATOM 742 C CA . ASP A 1 100 ? -43.675 25.395 9.173 1.00 65.06 100 ASP A CA 1
ATOM 743 C C . ASP A 1 100 ? -42.521 25.142 8.180 1.00 65.06 100 ASP A C 1
ATOM 745 O O . ASP A 1 100 ? -41.771 24.166 8.264 1.00 65.06 100 ASP A O 1
ATOM 749 N N . CYS A 1 101 ? -42.347 26.068 7.232 1.00 65.62 101 CYS A N 1
ATOM 750 C CA . CYS A 1 101 ? -41.215 26.085 6.297 1.00 65.62 101 CYS A CA 1
ATOM 751 C C . CYS A 1 101 ? -39.839 26.119 6.994 1.00 65.62 101 CYS A C 1
ATOM 753 O O . CYS A 1 101 ? -38.823 25.809 6.363 1.00 65.62 101 CYS A O 1
ATOM 755 N N . ALA A 1 102 ? -39.757 26.541 8.262 1.00 64.19 102 ALA A N 1
ATOM 756 C CA . ALA A 1 102 ? -38.516 26.490 9.028 1.00 64.19 102 ALA A CA 1
ATOM 757 C C . ALA A 1 102 ? -38.252 25.071 9.550 1.00 64.19 102 ALA A C 1
ATOM 759 O O . ALA A 1 102 ? -37.095 24.645 9.576 1.00 64.19 102 ALA A O 1
ATOM 760 N N . GLN A 1 103 ? -39.298 24.320 9.894 1.00 67.06 103 GLN A N 1
ATOM 761 C CA . GLN A 1 103 ? -39.195 22.911 10.269 1.00 67.06 103 GLN A CA 1
ATOM 762 C C . GLN A 1 103 ? -38.791 22.032 9.079 1.00 67.06 103 GLN A C 1
ATOM 764 O O . GLN A 1 103 ? -37.904 21.190 9.233 1.00 67.06 103 GLN A O 1
ATOM 769 N N . ASP A 1 104 ? -39.331 22.281 7.884 1.00 68.94 104 ASP A N 1
ATOM 770 C CA . ASP A 1 104 ? -38.910 21.570 6.667 1.00 68.94 104 ASP A CA 1
ATOM 771 C C . ASP A 1 104 ? -37.481 21.935 6.234 1.00 68.94 104 ASP A C 1
ATOM 773 O O . ASP A 1 104 ? -36.698 21.047 5.889 1.00 68.94 104 ASP A O 1
ATOM 777 N N . ARG A 1 105 ? -37.065 23.209 6.350 1.00 67.06 105 ARG A N 1
ATOM 778 C CA . ARG A 1 105 ? -35.653 23.593 6.134 1.00 67.06 105 ARG A CA 1
ATOM 779 C C . ARG A 1 105 ? -34.704 22.937 7.137 1.00 67.06 105 ARG A C 1
ATOM 781 O O . ARG A 1 105 ? -33.604 22.545 6.753 1.00 67.06 105 ARG A O 1
ATOM 788 N N . ARG A 1 106 ? -35.108 22.808 8.406 1.00 64.81 106 ARG A N 1
ATOM 789 C CA . ARG A 1 106 ? -34.316 22.105 9.429 1.00 64.81 106 ARG A CA 1
ATOM 790 C C . ARG A 1 106 ? -34.205 20.617 9.123 1.00 64.81 106 ARG A C 1
ATOM 792 O O . ARG A 1 106 ? -33.094 20.103 9.165 1.00 64.81 106 ARG A O 1
ATOM 799 N N . LYS A 1 107 ? -35.306 19.951 8.760 1.00 64.69 107 LYS A N 1
ATOM 800 C CA . LYS A 1 107 ? -35.291 18.539 8.343 1.00 64.69 107 LYS A CA 1
ATOM 801 C C . LYS A 1 107 ? -34.378 18.316 7.137 1.00 64.69 107 LYS A C 1
ATOM 803 O O . LYS A 1 107 ? -33.539 17.423 7.186 1.00 64.69 107 LYS A O 1
ATOM 808 N N . GLY A 1 108 ? -34.467 19.171 6.114 1.00 58.88 108 GLY A N 1
ATOM 809 C CA . GLY A 1 108 ? -33.596 19.100 4.938 1.00 58.88 108 GLY A CA 1
ATOM 810 C C . GLY A 1 108 ? -32.111 19.288 5.272 1.00 58.88 108 GLY A C 1
ATOM 811 O O . GLY A 1 108 ? -31.272 18.532 4.787 1.00 58.88 108 GLY A O 1
ATOM 812 N N . ALA A 1 109 ? -31.772 20.237 6.151 1.00 66.06 109 ALA A N 1
ATOM 813 C CA . ALA A 1 109 ? -30.396 20.431 6.616 1.00 66.06 109 ALA A CA 1
ATOM 814 C C . ALA A 1 109 ? -29.883 19.249 7.465 1.00 66.06 109 ALA A C 1
ATOM 816 O O . ALA A 1 109 ? -28.713 18.875 7.377 1.00 66.06 109 ALA A O 1
ATOM 817 N N . GLU A 1 110 ? -30.753 18.632 8.268 1.00 69.56 110 GLU A N 1
ATOM 818 C CA . GLU A 1 110 ? -30.414 17.474 9.098 1.00 69.56 110 GLU A CA 1
ATOM 819 C C . GLU A 1 110 ? -30.213 16.200 8.258 1.00 69.56 110 GLU A C 1
ATOM 821 O O . GLU A 1 110 ? -29.276 15.439 8.503 1.00 69.56 110 GLU A O 1
ATOM 826 N N . GLU A 1 111 ? -31.037 15.982 7.229 1.00 67.81 111 GLU A N 1
ATOM 827 C CA . GLU A 1 111 ? -30.863 14.895 6.255 1.00 67.81 111 GLU A CA 1
ATOM 828 C C . GLU A 1 111 ? -29.603 15.078 5.404 1.00 67.81 111 GLU A C 1
ATOM 830 O O . GLU A 1 111 ? -28.837 14.127 5.233 1.00 67.81 111 GLU A O 1
ATOM 835 N N . GLN A 1 112 ? -29.324 16.300 4.939 1.00 67.94 112 GLN A N 1
ATOM 836 C CA . GLN A 1 112 ? -28.078 16.616 4.234 1.00 67.94 112 GLN A CA 1
ATOM 837 C C . GLN A 1 112 ? -26.846 16.383 5.121 1.00 67.94 112 GLN A C 1
ATOM 839 O O . GLN A 1 112 ? -25.850 15.820 4.658 1.00 67.94 112 GLN A O 1
ATOM 844 N N . GLY A 1 113 ? -26.922 16.735 6.409 1.00 73.25 113 GLY A N 1
ATOM 845 C CA . GLY A 1 113 ? -25.872 16.449 7.389 1.00 73.25 113 GLY A CA 1
ATOM 846 C C . GLY A 1 113 ? -25.647 14.948 7.604 1.00 73.25 113 GLY A C 1
ATOM 847 O O . GLY A 1 113 ? -24.504 14.490 7.603 1.00 73.25 113 GLY A O 1
ATOM 848 N N . LYS A 1 114 ? -26.727 14.160 7.714 1.00 76.06 114 LYS A N 1
ATOM 849 C CA . LYS A 1 114 ? -26.667 12.690 7.847 1.00 76.06 114 LYS A CA 1
ATOM 850 C C . LYS A 1 114 ? -26.084 12.018 6.605 1.00 76.06 114 LYS A C 1
ATOM 852 O O . LYS A 1 114 ? -25.312 11.062 6.732 1.00 76.06 114 LYS A O 1
ATOM 857 N N . LEU A 1 115 ? -26.417 12.522 5.416 1.00 76.06 115 LEU A N 1
ATOM 858 C CA . LEU A 1 115 ? -25.871 12.025 4.156 1.00 76.06 115 LEU A CA 1
ATOM 859 C C . LEU A 1 115 ? -24.373 12.335 4.042 1.00 76.06 115 LEU A C 1
ATOM 861 O O . LEU A 1 115 ? -23.589 11.431 3.764 1.00 76.06 115 LEU A O 1
ATOM 865 N N . GLY A 1 116 ? -23.956 13.574 4.321 1.00 79.56 116 GLY A N 1
ATOM 866 C CA . GLY A 1 116 ? -22.543 13.968 4.295 1.00 79.56 116 GLY A CA 1
ATOM 867 C C . GLY A 1 116 ? -21.677 13.186 5.291 1.00 79.56 116 GLY A C 1
ATOM 868 O O . GLY A 1 116 ? -20.569 12.756 4.961 1.00 79.56 116 GLY A O 1
ATOM 869 N N . ASP A 1 117 ? -22.200 12.927 6.488 1.00 81.25 117 ASP A N 1
ATOM 870 C CA . ASP A 1 117 ? -21.527 12.132 7.520 1.00 81.25 117 ASP A CA 1
ATOM 871 C C . ASP A 1 117 ? -21.445 10.640 7.135 1.00 81.25 117 ASP A C 1
ATOM 873 O O . ASP A 1 117 ? -20.410 9.996 7.324 1.00 81.25 117 ASP A O 1
ATOM 877 N N . SER A 1 118 ? -22.487 10.103 6.490 1.00 82.88 118 SER A N 1
ATOM 878 C CA . SER A 1 118 ? -22.486 8.734 5.950 1.00 82.88 118 SER A CA 1
ATOM 879 C C . SER A 1 118 ? -21.515 8.567 4.780 1.00 82.88 118 SER A C 1
ATOM 881 O O . SER A 1 118 ? -20.797 7.572 4.713 1.00 82.88 118 SER A O 1
ATOM 883 N N . LEU A 1 119 ? -21.437 9.549 3.881 1.00 85.38 119 LEU A N 1
ATOM 884 C CA . LEU A 1 119 ? -20.475 9.542 2.779 1.00 85.38 119 LEU A CA 1
ATOM 885 C C . LEU A 1 119 ? -19.042 9.618 3.309 1.00 85.38 119 LEU A C 1
ATOM 887 O O . LEU A 1 119 ? -18.204 8.806 2.929 1.00 85.38 119 LEU A O 1
ATOM 891 N N . THR A 1 120 ? -18.769 10.519 4.254 1.00 86.25 120 THR A N 1
ATOM 892 C CA . THR A 1 120 ? -17.446 10.648 4.886 1.00 86.25 120 THR A CA 1
ATOM 893 C C . THR A 1 120 ? -17.009 9.336 5.544 1.00 86.25 120 THR A C 1
ATOM 895 O O . THR A 1 120 ? -15.855 8.929 5.409 1.00 86.25 120 THR A O 1
ATOM 898 N N . ARG A 1 121 ? -17.941 8.638 6.205 1.00 89.19 121 ARG A N 1
ATOM 899 C CA . ARG A 1 121 ? -17.698 7.358 6.878 1.00 89.19 121 ARG A CA 1
ATOM 900 C C . ARG A 1 121 ? -17.161 6.268 5.952 1.00 89.19 121 ARG A C 1
ATOM 902 O O . ARG A 1 121 ? -16.289 5.515 6.374 1.00 89.19 121 ARG A O 1
ATOM 909 N N . TYR A 1 122 ? -17.673 6.169 4.726 1.00 91.69 122 TYR A N 1
ATOM 910 C CA . TYR A 1 122 ? -17.321 5.076 3.812 1.00 91.69 122 TYR A CA 1
ATOM 911 C C . TYR A 1 122 ? -16.357 5.481 2.696 1.00 91.69 122 TYR A C 1
ATOM 913 O O . TYR A 1 122 ? -15.597 4.629 2.237 1.00 91.69 122 TYR A O 1
ATOM 921 N N . LEU A 1 123 ? -16.344 6.756 2.291 1.00 93.62 123 LEU A N 1
ATOM 922 C CA . LEU A 1 123 ? -15.490 7.252 1.210 1.00 93.62 123 LEU A CA 1
ATOM 923 C C . LEU A 1 123 ? -14.084 7.622 1.679 1.00 93.62 123 LEU A C 1
ATOM 925 O O . LEU A 1 123 ? -13.121 7.281 1.002 1.00 93.62 123 LEU A O 1
ATOM 929 N N . VAL A 1 124 ? -13.928 8.277 2.836 1.00 93.31 124 VAL A N 1
ATOM 930 C CA . VAL A 1 124 ? -12.590 8.650 3.340 1.00 93.31 124 VAL A CA 1
ATOM 931 C C . VAL A 1 124 ? -11.685 7.425 3.527 1.00 93.31 124 VAL A C 1
ATOM 933 O O . VAL A 1 124 ? -10.514 7.496 3.160 1.00 93.31 124 VAL A O 1
ATOM 936 N N . PRO A 1 125 ? -12.181 6.271 4.009 1.00 95.62 125 PRO A N 1
ATOM 937 C CA . PRO A 1 125 ? -11.356 5.071 4.119 1.00 95.62 125 PRO A CA 1
ATOM 938 C C . PRO A 1 125 ? -10.847 4.497 2.794 1.00 95.62 125 PRO A C 1
ATOM 940 O O . PRO A 1 125 ? -9.840 3.790 2.806 1.00 95.62 125 PRO A O 1
ATOM 943 N N . LEU A 1 126 ? -11.454 4.848 1.651 1.00 95.19 126 LEU A N 1
ATOM 944 C CA . LEU A 1 126 ? -10.930 4.486 0.327 1.00 95.19 126 LEU A CA 1
ATOM 945 C C . LEU A 1 126 ? -9.575 5.141 0.032 1.00 95.19 126 LEU A C 1
ATOM 947 O O . LEU A 1 126 ? -8.835 4.640 -0.812 1.00 95.19 126 LEU A O 1
ATOM 951 N N . LEU A 1 127 ? -9.211 6.208 0.754 1.00 92.31 127 LEU A N 1
ATOM 952 C CA . LEU A 1 127 ? -7.887 6.812 0.642 1.00 92.31 127 LEU A CA 1
ATOM 953 C C . LEU A 1 127 ? -6.781 5.823 1.034 1.00 92.31 127 LEU A C 1
ATOM 955 O O . LEU A 1 127 ? -5.747 5.809 0.385 1.00 92.31 127 LEU A O 1
ATOM 959 N N . GLY A 1 128 ? -6.989 4.956 2.031 1.00 91.62 128 GLY A N 1
ATOM 960 C CA . GLY A 1 128 ? -5.968 3.988 2.456 1.00 91.62 128 GLY A CA 1
ATOM 961 C C . GLY A 1 128 ? -5.495 3.085 1.306 1.00 91.62 128 GLY A C 1
ATOM 962 O O . GLY A 1 128 ? -4.317 3.125 0.947 1.00 91.62 128 GLY A O 1
ATOM 963 N N . PRO A 1 129 ? -6.402 2.313 0.681 1.00 91.75 129 PRO A N 1
ATOM 964 C CA . PRO A 1 129 ? -6.087 1.523 -0.504 1.00 91.75 129 PRO A CA 1
ATOM 965 C C . PRO A 1 129 ? -5.581 2.360 -1.676 1.00 91.75 129 PRO A C 1
ATOM 967 O O . PRO A 1 129 ? -4.659 1.931 -2.361 1.00 91.75 129 PRO A O 1
ATOM 970 N N . LEU A 1 130 ? -6.146 3.552 -1.897 1.00 89.12 130 LEU A N 1
ATOM 971 C CA . LEU A 1 130 ? -5.694 4.450 -2.957 1.00 89.12 130 LEU A CA 1
ATOM 972 C C . LEU A 1 130 ? -4.212 4.808 -2.778 1.00 89.12 130 LEU A C 1
ATOM 974 O O . LEU A 1 130 ? -3.450 4.686 -3.726 1.00 89.12 130 LEU A O 1
ATOM 978 N N . PHE A 1 131 ? -3.779 5.193 -1.577 1.00 85.19 131 PHE A N 1
ATOM 979 C CA . PHE A 1 131 ? -2.385 5.563 -1.321 1.00 85.19 131 PHE A CA 1
ATOM 980 C C . PHE A 1 131 ? -1.428 4.368 -1.380 1.00 85.19 131 PHE A C 1
ATOM 982 O O . PHE A 1 131 ? -0.343 4.490 -1.938 1.00 85.19 131 PHE A O 1
ATOM 989 N N . VAL A 1 132 ? -1.822 3.212 -0.841 1.00 83.88 132 VAL A N 1
ATOM 990 C CA . VAL A 1 132 ? -0.930 2.041 -0.746 1.00 83.88 132 VAL A CA 1
ATOM 991 C C . VAL A 1 132 ? -0.861 1.257 -2.058 1.00 83.88 132 VAL A C 1
ATOM 993 O O . VAL A 1 132 ? 0.218 0.849 -2.476 1.00 83.88 132 VAL A O 1
ATOM 996 N N . ALA A 1 133 ? -2.003 1.025 -2.704 1.00 83.12 133 ALA A N 1
ATOM 997 C CA . ALA A 1 133 ? -2.123 0.082 -3.814 1.00 83.12 133 ALA A CA 1
ATOM 998 C C . ALA A 1 133 ? -2.237 0.748 -5.193 1.00 83.12 133 ALA A C 1
ATOM 1000 O O . ALA A 1 133 ? -2.194 0.034 -6.187 1.00 83.12 133 ALA A O 1
ATOM 1001 N N . VAL A 1 134 ? -2.402 2.076 -5.273 1.00 77.06 134 VAL A N 1
ATOM 1002 C CA . VAL A 1 134 ? -2.585 2.790 -6.553 1.00 77.06 134 VAL A CA 1
ATOM 1003 C C . VAL A 1 134 ? -1.601 3.953 -6.699 1.00 77.06 134 VAL A C 1
ATOM 1005 O O . VAL A 1 134 ? -0.846 4.001 -7.661 1.00 77.06 134 VAL A O 1
ATOM 1008 N N . LEU A 1 135 ? -1.556 4.867 -5.728 1.00 76.31 135 LEU A N 1
ATOM 1009 C CA . LEU A 1 135 ? -0.696 6.058 -5.739 1.00 76.31 135 LEU A CA 1
ATOM 1010 C C . LEU A 1 135 ? 0.709 5.809 -5.177 1.00 76.31 135 LEU A C 1
ATOM 1012 O O . LEU A 1 135 ? 1.452 6.764 -4.972 1.00 76.31 135 LEU A O 1
ATOM 1016 N N . GLY A 1 136 ? 1.098 4.548 -4.959 1.00 68.31 136 GLY A N 1
ATOM 1017 C CA . GLY A 1 136 ? 2.487 4.210 -4.633 1.00 68.31 136 GLY A CA 1
ATOM 1018 C C . GLY A 1 136 ? 3.467 4.682 -5.717 1.00 68.31 136 GLY A C 1
ATOM 1019 O O . GLY A 1 136 ? 4.611 4.986 -5.409 1.00 68.31 136 GLY A O 1
ATOM 1020 N N . ASN A 1 137 ? 2.986 4.814 -6.961 1.00 72.56 137 ASN A N 1
ATOM 1021 C CA . ASN A 1 137 ? 3.693 5.435 -8.074 1.00 72.56 137 ASN A CA 1
ATOM 1022 C C . ASN A 1 137 ? 3.214 6.888 -8.275 1.00 72.56 137 ASN A C 1
ATOM 1024 O O . ASN A 1 137 ? 2.246 7.135 -8.998 1.00 72.56 137 ASN A O 1
ATOM 1028 N N . LEU A 1 138 ? 3.890 7.854 -7.646 1.00 72.62 138 LEU A N 1
ATOM 1029 C CA . LEU A 1 138 ? 3.618 9.283 -7.869 1.00 72.62 138 LEU A CA 1
ATOM 1030 C C . LEU A 1 138 ? 4.184 9.804 -9.201 1.00 72.62 138 LEU A C 1
ATOM 1032 O O . LEU A 1 138 ? 3.768 10.865 -9.667 1.00 72.62 138 LEU A O 1
ATOM 1036 N N . GLU A 1 139 ? 5.083 9.059 -9.844 1.00 77.06 139 GLU A N 1
ATOM 1037 C CA . GLU A 1 139 ? 5.675 9.424 -11.133 1.00 77.06 139 GLU A CA 1
ATOM 1038 C C . GLU A 1 139 ? 4.644 9.411 -12.268 1.00 77.06 139 GLU A C 1
ATOM 1040 O O . GLU A 1 139 ? 4.645 10.323 -13.093 1.00 77.06 139 GLU A O 1
ATOM 1045 N N . GLY A 1 140 ? 3.631 8.542 -12.206 1.00 77.00 140 GLY A N 1
ATOM 1046 C CA . GLY A 1 140 ? 2.491 8.593 -13.129 1.00 77.00 140 GLY A CA 1
ATOM 1047 C C . GLY A 1 140 ? 1.749 9.943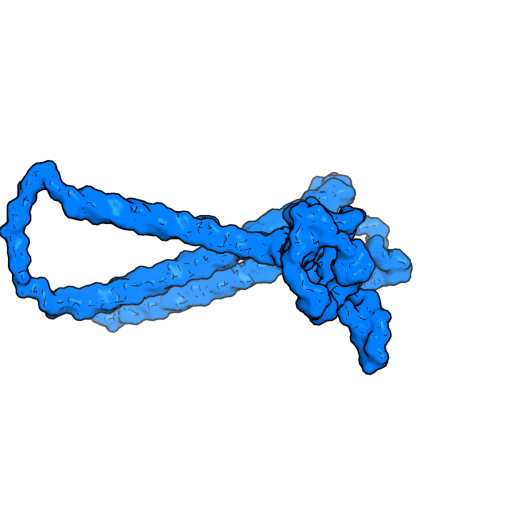 -13.151 1.00 77.00 140 GLY A C 1
ATOM 1048 O O . GLY A 1 140 ? 1.239 10.353 -14.193 1.00 77.00 140 GLY A O 1
ATOM 1049 N N . VAL A 1 141 ? 1.711 10.683 -12.035 1.00 81.06 141 VAL A N 1
ATOM 1050 C CA . VAL A 1 141 ? 1.136 12.043 -12.012 1.00 81.06 141 VAL A CA 1
ATOM 1051 C C . VAL A 1 141 ? 2.032 13.013 -12.779 1.00 81.06 141 VAL A C 1
ATOM 1053 O O . VAL A 1 141 ? 1.539 13.833 -13.555 1.00 81.06 141 VAL A O 1
ATOM 1056 N N . PHE A 1 142 ? 3.347 12.907 -12.595 1.00 83.69 142 PHE A N 1
ATOM 1057 C CA . PHE A 1 142 ? 4.319 13.740 -13.295 1.00 83.69 142 PHE A CA 1
ATOM 1058 C C . PHE A 1 142 ? 4.343 13.458 -14.799 1.00 83.69 142 PHE A C 1
ATOM 1060 O O . PHE A 1 142 ? 4.399 14.407 -15.571 1.00 83.69 142 PHE A O 1
ATOM 1067 N N . GLU A 1 143 ? 4.168 12.207 -15.221 1.00 82.44 143 GLU A N 1
ATOM 1068 C CA . GLU A 1 143 ? 3.991 11.814 -16.627 1.00 82.44 143 GLU A CA 1
ATOM 1069 C C . GLU A 1 143 ? 2.787 12.504 -17.280 1.00 82.44 143 GLU A C 1
ATOM 1071 O O . GLU A 1 143 ? 2.879 13.058 -18.378 1.00 82.44 143 GLU A O 1
ATOM 1076 N N . VAL A 1 144 ? 1.646 12.537 -16.586 1.00 85.00 144 VAL A N 1
ATOM 1077 C CA . VAL A 1 144 ? 0.436 13.225 -17.062 1.00 85.00 144 VAL A CA 1
ATOM 1078 C C . VAL A 1 144 ? 0.663 14.733 -17.170 1.00 85.00 144 VAL A C 1
ATOM 1080 O O . VAL A 1 144 ? 0.289 15.351 -18.166 1.00 85.00 144 VAL A O 1
ATOM 1083 N N . LEU A 1 145 ? 1.292 15.343 -16.164 1.00 87.38 145 LEU A N 1
ATOM 1084 C CA . LEU A 1 145 ? 1.575 16.779 -16.172 1.00 87.38 145 LEU A CA 1
ATOM 1085 C C . LEU A 1 145 ? 2.584 17.148 -17.269 1.00 87.38 145 LEU A C 1
ATOM 1087 O O . LEU A 1 145 ? 2.354 18.102 -18.014 1.00 87.38 145 LEU A O 1
ATOM 1091 N N . TYR A 1 146 ? 3.656 16.369 -17.405 1.00 85.38 146 TYR A N 1
ATOM 1092 C CA . TYR A 1 146 ? 4.700 16.567 -18.403 1.00 85.38 146 TYR A CA 1
ATOM 1093 C C . TYR A 1 146 ? 4.160 16.372 -19.823 1.00 85.38 146 TYR A C 1
ATOM 1095 O O . TYR A 1 146 ? 4.326 17.249 -20.670 1.00 85.38 146 TYR A O 1
ATOM 1103 N N . SER A 1 147 ? 3.438 15.276 -20.087 1.00 85.88 147 SER A N 1
ATOM 1104 C CA . SER A 1 147 ? 2.823 15.012 -21.400 1.00 85.88 147 SER A CA 1
ATOM 1105 C C . SER A 1 147 ? 1.822 16.097 -21.794 1.00 85.88 147 SER A C 1
ATOM 1107 O O . SER A 1 147 ? 1.758 16.486 -22.966 1.00 85.88 147 SER A O 1
ATOM 1109 N N . LYS A 1 148 ? 1.106 16.665 -20.814 1.00 88.81 148 LYS A N 1
ATOM 1110 C CA . LYS A 1 148 ? 0.210 17.805 -21.024 1.00 88.81 148 LYS A CA 1
ATOM 1111 C C . LYS A 1 148 ? 0.946 19.116 -21.323 1.00 88.81 148 LYS A C 1
ATOM 1113 O O . LYS A 1 148 ? 0.324 20.042 -21.844 1.00 88.81 148 LYS A O 1
ATOM 1118 N N . GLY A 1 149 ? 2.244 19.190 -21.036 1.00 86.50 149 GLY A N 1
ATOM 1119 C CA . GLY A 1 149 ? 3.066 20.392 -21.182 1.00 86.50 149 GLY A CA 1
ATOM 1120 C C . GLY A 1 149 ? 2.925 21.363 -20.012 1.00 86.50 149 GLY A C 1
ATOM 1121 O O . GLY A 1 149 ? 3.131 22.563 -20.177 1.00 86.50 149 GLY A O 1
ATOM 1122 N N . LEU A 1 150 ? 2.522 20.867 -18.842 1.00 89.06 150 LEU A N 1
ATOM 1123 C CA . LEU A 1 150 ? 2.471 21.647 -17.610 1.00 89.06 150 LEU A CA 1
ATOM 1124 C C . LEU A 1 150 ? 3.852 21.628 -16.938 1.00 89.06 150 LEU A C 1
ATOM 1126 O O . LEU A 1 150 ? 4.571 20.641 -17.025 1.00 89.06 150 LEU A O 1
ATOM 1130 N N . GLY A 1 151 ? 4.226 22.712 -16.256 1.00 88.19 151 GLY A N 1
ATOM 1131 C CA . GLY A 1 151 ? 5.540 22.853 -15.611 1.00 88.19 151 GLY A CA 1
ATOM 1132 C C . GLY A 1 151 ? 6.616 23.463 -16.520 1.00 88.19 151 GLY A C 1
ATOM 1133 O O . GLY A 1 151 ? 6.558 23.376 -17.743 1.00 88.19 151 GLY A O 1
ATOM 1134 N N . SER A 1 152 ? 7.595 24.139 -15.914 1.00 89.62 152 SER A N 1
ATOM 1135 C CA . SER A 1 152 ? 8.704 24.773 -16.637 1.00 89.62 152 SER A CA 1
ATOM 1136 C C . SER A 1 152 ? 9.860 23.795 -16.860 1.00 89.62 152 SER A C 1
ATOM 1138 O O . SER A 1 152 ? 10.050 22.864 -16.081 1.00 89.62 152 SER A O 1
ATOM 1140 N N . ALA A 1 153 ? 10.697 24.035 -17.875 1.00 85.62 153 ALA A N 1
ATOM 1141 C CA . ALA A 1 153 ? 11.909 23.234 -18.092 1.00 85.62 153 ALA A CA 1
ATOM 1142 C C . ALA A 1 153 ? 12.835 23.234 -16.859 1.00 85.62 153 ALA A C 1
ATOM 1144 O O . ALA A 1 153 ? 13.420 22.213 -16.520 1.00 85.62 153 ALA A O 1
ATOM 1145 N N . ALA A 1 154 ? 12.915 24.362 -16.143 1.00 87.62 154 ALA A N 1
ATOM 1146 C CA . ALA A 1 154 ? 13.674 24.463 -14.900 1.00 87.62 154 ALA A CA 1
ATOM 1147 C C . ALA A 1 154 ? 13.101 23.570 -13.788 1.00 87.62 154 ALA A C 1
ATOM 1149 O O . ALA A 1 154 ? 13.868 22.931 -13.076 1.00 87.62 154 ALA A O 1
ATOM 1150 N N . PHE A 1 155 ? 11.772 23.496 -13.657 1.00 89.25 155 PHE A N 1
ATOM 1151 C CA . PHE A 1 155 ? 11.120 22.605 -12.696 1.00 89.25 155 PHE A CA 1
ATOM 1152 C C . PHE A 1 155 ? 11.407 21.134 -13.012 1.00 89.25 155 PHE A C 1
ATOM 1154 O O . PHE A 1 155 ? 11.786 20.384 -12.120 1.00 89.25 155 PHE A O 1
ATOM 1161 N N . TRP A 1 156 ? 11.282 20.734 -14.279 1.00 85.75 156 TRP A N 1
ATOM 1162 C CA . TRP A 1 156 ? 11.520 19.350 -14.688 1.00 85.75 156 TRP A CA 1
ATOM 1163 C C . TRP A 1 156 ? 12.988 18.935 -14.547 1.00 85.75 156 TRP A C 1
ATOM 1165 O O . TRP A 1 156 ? 13.260 17.840 -14.069 1.00 85.75 156 TRP A O 1
ATOM 1175 N N . ASN A 1 157 ? 13.928 19.832 -14.858 1.00 84.81 157 ASN A N 1
ATOM 1176 C CA . ASN A 1 157 ? 15.354 19.608 -14.603 1.00 84.81 157 ASN A CA 1
ATOM 1177 C C . ASN A 1 157 ? 15.683 19.554 -13.105 1.00 84.81 157 ASN A C 1
ATOM 1179 O O . ASN A 1 157 ? 16.562 18.803 -12.705 1.00 84.81 157 ASN A O 1
ATOM 1183 N N . TRP A 1 158 ? 14.997 20.346 -12.273 1.00 85.75 158 TRP A N 1
ATOM 1184 C CA . TRP A 1 158 ? 15.144 20.284 -10.816 1.00 85.75 158 TRP A CA 1
ATOM 1185 C C . TRP A 1 158 ? 14.610 18.968 -10.239 1.00 85.75 158 TRP A C 1
ATOM 1187 O O . TRP A 1 158 ? 15.194 18.437 -9.300 1.00 85.75 158 TRP A O 1
ATOM 1197 N N . LEU A 1 159 ? 13.519 18.446 -10.806 1.00 83.94 159 LEU A N 1
ATOM 1198 C CA . LEU A 1 159 ? 12.927 17.176 -10.392 1.00 83.94 159 LEU A CA 1
ATOM 1199 C C . LEU A 1 159 ? 13.814 15.967 -10.753 1.00 83.94 159 LEU A C 1
ATOM 1201 O O . LEU A 1 159 ? 13.709 14.943 -10.093 1.00 83.94 159 LEU A O 1
ATOM 1205 N N . ASP A 1 160 ? 14.680 16.101 -11.769 1.00 80.06 160 ASP A N 1
ATOM 1206 C CA . ASP A 1 160 ? 15.742 15.150 -12.163 1.00 80.06 160 ASP A CA 1
ATOM 1207 C C . ASP A 1 160 ? 15.269 13.692 -12.353 1.00 80.06 160 ASP A C 1
ATOM 1209 O O . ASP A 1 160 ? 15.985 12.734 -12.060 1.00 80.06 160 ASP A O 1
ATOM 1213 N N . ILE A 1 161 ? 14.048 13.508 -12.875 1.00 79.06 161 ILE A N 1
ATOM 1214 C CA . ILE A 1 161 ? 13.539 12.184 -13.257 1.00 79.06 161 ILE A CA 1
ATOM 1215 C C . ILE A 1 161 ? 14.220 11.783 -14.568 1.00 79.06 161 ILE A C 1
ATOM 1217 O O . ILE A 1 161 ? 13.875 12.288 -15.644 1.00 79.06 161 ILE A O 1
ATOM 1221 N N . LYS A 1 162 ? 15.184 10.861 -14.470 1.00 72.69 162 LYS A N 1
ATOM 1222 C CA . LYS A 1 162 ? 16.135 10.499 -15.532 1.00 72.69 162 LYS A CA 1
ATOM 1223 C C . LYS A 1 162 ? 15.488 10.341 -16.906 1.00 72.69 162 LYS A C 1
ATOM 1225 O O . LYS A 1 162 ? 15.889 11.006 -17.859 1.00 72.69 162 LYS A O 1
ATOM 1230 N N . GLU A 1 163 ? 14.480 9.485 -17.032 1.00 74.25 163 GLU A N 1
ATOM 1231 C CA . GLU A 1 163 ? 13.854 9.195 -18.326 1.00 74.25 163 GLU A CA 1
ATOM 1232 C C . GLU A 1 163 ? 12.730 10.168 -18.721 1.00 74.25 163 GLU A C 1
ATOM 1234 O O . GLU A 1 163 ? 12.457 10.313 -19.912 1.00 74.25 163 GLU A O 1
ATOM 1239 N N . LEU A 1 164 ? 12.122 10.892 -17.776 1.00 76.88 164 LEU A N 1
ATOM 1240 C CA . LEU A 1 164 ? 11.125 11.923 -18.091 1.00 76.88 164 LEU A CA 1
ATOM 1241 C C . LEU A 1 164 ? 11.788 13.145 -18.740 1.00 76.88 164 LEU A C 1
ATOM 1243 O O . LEU A 1 164 ? 11.262 13.710 -19.694 1.00 76.88 164 LEU A O 1
ATOM 1247 N N . VAL A 1 165 ? 12.968 13.534 -18.250 1.00 75.00 165 VAL A N 1
ATOM 1248 C CA . VAL A 1 165 ? 13.726 14.673 -18.788 1.00 75.00 165 VAL A CA 1
ATOM 1249 C C . VAL A 1 165 ? 14.486 14.293 -20.061 1.00 75.00 165 VAL A C 1
ATOM 1251 O O . VAL A 1 165 ? 14.513 15.080 -21.006 1.00 75.00 165 VAL A O 1
ATOM 1254 N N . SER A 1 166 ? 15.088 13.098 -20.116 1.00 72.00 166 SER A N 1
ATOM 1255 C CA . SER A 1 166 ? 15.895 12.677 -21.275 1.00 72.00 166 SER A CA 1
ATOM 1256 C C . SER A 1 166 ? 15.077 12.129 -22.450 1.00 72.00 166 SER A C 1
ATOM 1258 O O . SER A 1 166 ? 15.439 12.378 -23.598 1.00 72.00 166 SER A O 1
ATOM 1260 N N . ASN A 1 167 ? 13.976 11.415 -22.183 1.00 71.56 167 ASN A N 1
ATOM 1261 C CA . ASN A 1 167 ? 13.191 10.699 -23.198 1.00 71.56 167 ASN A CA 1
ATOM 1262 C C . ASN A 1 167 ? 11.708 11.109 -23.243 1.00 71.56 167 ASN A C 1
ATOM 1264 O O . ASN A 1 167 ? 10.980 10.668 -24.142 1.00 71.56 167 ASN A O 1
ATOM 1268 N N . GLY A 1 168 ? 11.243 11.932 -22.297 1.00 71.38 168 GLY A N 1
ATOM 1269 C CA . GLY A 1 168 ? 9.861 12.396 -22.241 1.00 71.38 168 GLY A CA 1
ATOM 1270 C C . GLY A 1 168 ? 9.475 13.238 -23.455 1.00 71.38 168 GLY A C 1
ATOM 1271 O O . GLY A 1 168 ? 10.297 13.898 -24.093 1.00 71.38 168 GLY A O 1
ATOM 1272 N N . ARG A 1 169 ? 8.184 13.215 -23.800 1.00 74.69 169 ARG A N 1
ATOM 1273 C CA . ARG A 1 169 ? 7.629 14.003 -24.907 1.00 74.69 169 ARG A CA 1
ATOM 1274 C C . ARG A 1 169 ? 6.403 14.772 -24.443 1.00 74.69 169 ARG A C 1
ATOM 1276 O O . ARG A 1 169 ? 5.480 14.195 -23.877 1.00 74.69 169 ARG A O 1
ATOM 1283 N N . VAL A 1 170 ? 6.373 16.067 -24.746 1.00 81.69 170 VAL A N 1
ATOM 1284 C CA . VAL A 1 170 ? 5.170 16.888 -24.586 1.00 81.69 170 VAL A CA 1
ATOM 1285 C C . VAL A 1 170 ? 4.268 16.634 -25.788 1.00 81.69 170 VAL A C 1
ATOM 1287 O O . VAL A 1 170 ? 4.603 17.009 -26.911 1.00 81.69 170 VAL A O 1
ATOM 1290 N N . THR A 1 171 ? 3.132 15.978 -25.572 1.00 81.81 171 THR A N 1
ATOM 1291 C CA . THR A 1 171 ? 2.199 15.604 -26.650 1.00 81.81 171 THR A CA 1
ATOM 1292 C C . THR A 1 171 ? 0.858 16.327 -26.564 1.00 81.81 171 THR A C 1
ATOM 1294 O O . THR A 1 171 ? 0.021 16.205 -27.459 1.00 81.81 171 THR A O 1
ATOM 1297 N N . GLY A 1 172 ? 0.637 17.104 -25.498 1.00 80.62 172 GLY A N 1
ATOM 1298 C CA . GLY A 1 172 ? -0.590 17.864 -25.241 1.00 80.62 172 GLY A CA 1
ATOM 1299 C C . GLY A 1 172 ? -1.773 17.000 -24.787 1.00 80.62 172 GLY A C 1
ATOM 1300 O O . GLY A 1 172 ? -2.863 17.522 -24.505 1.00 80.62 172 GLY A O 1
ATOM 1301 N N . ARG A 1 173 ? -1.572 15.682 -24.691 1.00 82.19 173 ARG A N 1
ATOM 1302 C CA . ARG A 1 173 ? -2.561 14.713 -24.216 1.00 82.19 173 ARG A CA 1
ATOM 1303 C C . ARG A 1 173 ? -2.497 14.612 -22.698 1.00 82.19 173 ARG A C 1
ATOM 1305 O O . ARG A 1 173 ? -1.474 14.880 -22.089 1.00 82.19 173 ARG A O 1
ATOM 1312 N N . TRP A 1 174 ? -3.619 14.236 -22.093 1.00 77.69 174 TRP A N 1
ATOM 1313 C CA . TRP A 1 174 ? -3.679 13.942 -20.657 1.00 77.69 174 TRP A CA 1
ATOM 1314 C C . TRP A 1 174 ? -3.093 12.577 -20.311 1.00 77.69 174 TRP A C 1
ATOM 1316 O O . TRP A 1 174 ? -2.867 12.292 -19.147 1.00 77.69 174 TRP A O 1
ATOM 1326 N N . PHE A 1 175 ? -2.910 11.713 -21.305 1.00 72.19 175 PHE A N 1
ATOM 1327 C CA . PHE A 1 175 ? -2.411 10.368 -21.095 1.00 72.19 175 PHE A CA 1
ATOM 1328 C C . PHE A 1 175 ? -1.554 9.983 -22.291 1.00 72.19 175 PHE A C 1
ATOM 1330 O O . PHE A 1 175 ? -2.066 9.682 -23.372 1.00 72.19 175 PHE A O 1
ATOM 1337 N N . ASP A 1 176 ? -0.244 10.060 -22.097 1.00 69.56 176 ASP A N 1
ATOM 1338 C CA . ASP A 1 176 ? 0.744 9.610 -23.063 1.00 69.56 176 ASP A CA 1
ATOM 1339 C C . ASP A 1 176 ? 1.908 8.970 -22.312 1.00 69.56 176 ASP A C 1
ATOM 1341 O O . ASP A 1 176 ? 2.895 9.611 -21.967 1.00 69.56 176 ASP A O 1
ATOM 1345 N N . LEU A 1 177 ? 1.728 7.692 -21.981 1.00 65.00 177 LEU A N 1
ATOM 1346 C CA . LEU A 1 177 ? 2.618 6.908 -21.124 1.00 65.00 177 LEU A CA 1
ATOM 1347 C C . LEU A 1 177 ? 3.888 6.448 -21.861 1.00 65.00 177 LEU A C 1
ATOM 1349 O O . LEU A 1 177 ? 4.233 5.266 -21.818 1.00 65.00 177 LEU A O 1
ATOM 1353 N N . GLY A 1 178 ? 4.530 7.374 -22.583 1.00 59.19 178 GLY A N 1
ATOM 1354 C CA . GLY A 1 178 ? 5.688 7.205 -23.464 1.00 59.19 178 GLY A CA 1
ATOM 1355 C C . GLY A 1 178 ? 6.332 5.817 -23.436 1.00 59.19 178 GLY A C 1
ATOM 1356 O O . GLY A 1 178 ? 7.083 5.494 -22.518 1.00 59.19 178 GLY A O 1
ATOM 1357 N N . GLY A 1 179 ? 6.036 4.998 -24.450 1.00 58.28 179 GLY A N 1
ATOM 1358 C CA . GLY A 1 179 ? 6.736 3.736 -24.714 1.00 58.28 179 GLY A CA 1
ATOM 1359 C C . GLY A 1 179 ? 6.382 2.531 -23.832 1.00 58.28 179 GLY A C 1
ATOM 1360 O O . GLY A 1 179 ? 7.061 1.520 -23.943 1.00 58.28 179 GLY A O 1
ATOM 1361 N N . GLY A 1 180 ? 5.342 2.582 -22.991 1.00 60.16 180 GLY A N 1
ATOM 1362 C CA . GLY A 1 180 ? 4.809 1.400 -22.284 1.00 60.16 180 GLY A CA 1
ATOM 1363 C C . GLY A 1 180 ? 5.530 1.000 -20.987 1.00 60.16 180 GLY A C 1
ATOM 1364 O O . GLY A 1 180 ? 5.033 0.130 -20.273 1.00 60.16 180 GLY A O 1
ATOM 1365 N N . TRP A 1 181 ? 6.634 1.670 -20.642 1.00 69.19 181 TRP A N 1
ATOM 1366 C CA . TRP A 1 181 ? 7.477 1.379 -19.468 1.00 69.19 181 TRP A CA 1
ATOM 1367 C C . TRP A 1 181 ? 7.463 2.489 -18.401 1.00 69.19 181 TRP A C 1
ATOM 1369 O O . TRP A 1 181 ? 8.351 2.554 -17.560 1.00 69.19 181 TRP A O 1
ATOM 1379 N N . TRP A 1 182 ? 6.455 3.363 -18.395 1.00 70.88 182 TRP A N 1
ATOM 1380 C CA . TRP A 1 182 ? 6.310 4.429 -17.388 1.00 70.88 182 TRP A CA 1
ATOM 1381 C C . TRP A 1 182 ? 6.386 3.899 -15.942 1.00 70.88 182 TRP A C 1
ATOM 1383 O O . TRP A 1 182 ? 7.105 4.419 -15.109 1.00 70.88 182 TRP A O 1
ATOM 1393 N N . TRP A 1 183 ? 5.750 2.766 -15.653 1.00 68.19 183 TRP A N 1
ATOM 1394 C CA . TRP A 1 183 ? 5.791 2.129 -14.335 1.00 68.19 183 TRP A CA 1
ATOM 1395 C C . TRP A 1 183 ? 7.186 1.611 -13.940 1.00 68.19 183 TRP A C 1
ATOM 1397 O O . TRP A 1 183 ? 7.440 1.403 -12.758 1.00 68.19 183 TRP A O 1
ATOM 1407 N N . TRP A 1 184 ? 8.086 1.405 -14.906 1.00 67.25 184 TRP A N 1
ATOM 1408 C CA . TRP A 1 184 ? 9.486 1.057 -14.665 1.00 67.25 184 TRP A CA 1
ATOM 1409 C C . TRP A 1 184 ? 10.333 2.298 -14.398 1.00 67.25 184 TRP A C 1
ATOM 1411 O O . TRP A 1 184 ? 11.143 2.290 -13.474 1.00 67.25 184 TRP A O 1
ATOM 1421 N N . ARG A 1 185 ? 10.089 3.395 -15.122 1.00 73.81 185 ARG A N 1
ATOM 1422 C CA . ARG A 1 185 ? 10.673 4.711 -14.817 1.00 73.81 185 ARG A CA 1
ATOM 1423 C C . ARG A 1 185 ? 10.327 5.190 -13.412 1.00 73.81 185 ARG A C 1
ATOM 1425 O O . ARG A 1 185 ? 11.181 5.748 -12.732 1.00 73.81 185 ARG A O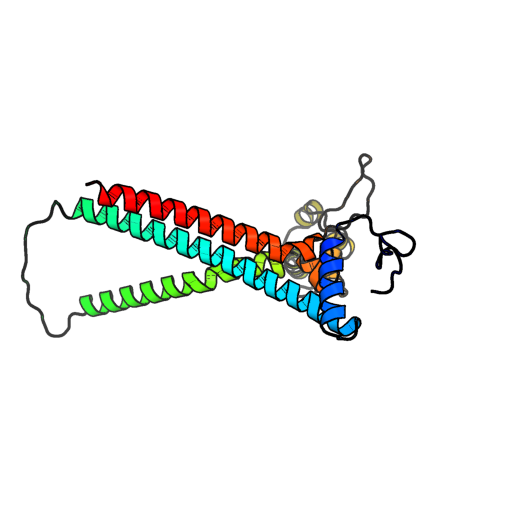 1
ATOM 1432 N N . ALA A 1 186 ? 9.131 4.867 -12.931 1.00 71.81 186 ALA A N 1
ATOM 1433 C CA . ALA A 1 186 ? 8.735 5.098 -11.549 1.00 71.81 186 ALA A CA 1
ATOM 1434 C C . ALA A 1 186 ? 9.648 4.453 -10.504 1.00 71.81 186 ALA A C 1
ATOM 1436 O O . ALA A 1 186 ? 9.687 4.916 -9.375 1.00 71.81 186 ALA A O 1
ATOM 1437 N N . SER A 1 187 ? 10.377 3.388 -10.842 1.00 69.25 187 SER A N 1
ATOM 1438 C CA . SER A 1 187 ? 11.379 2.805 -9.937 1.00 69.25 187 SER A CA 1
ATOM 1439 C C . SER A 1 187 ? 12.717 3.562 -9.949 1.00 69.25 187 SER A C 1
ATOM 1441 O O . SER A 1 187 ? 13.695 3.085 -9.377 1.00 69.25 187 SER A O 1
ATOM 1443 N N . ARG A 1 188 ? 12.774 4.706 -10.652 1.00 72.38 188 ARG A N 1
ATOM 1444 C CA . ARG A 1 188 ? 13.925 5.602 -10.868 1.00 72.38 188 ARG A CA 1
ATOM 1445 C C . ARG A 1 188 ? 13.501 7.076 -10.764 1.00 72.38 188 ARG A C 1
ATOM 1447 O O . ARG A 1 188 ? 13.918 7.906 -11.576 1.00 72.38 188 ARG A O 1
ATOM 1454 N N . VAL A 1 189 ? 12.611 7.406 -9.819 1.00 63.88 189 VAL A N 1
ATOM 1455 C CA . VAL A 1 189 ? 12.092 8.785 -9.675 1.00 63.88 189 VAL A CA 1
ATOM 1456 C C . VAL A 1 189 ? 13.214 9.759 -9.333 1.00 63.88 189 VAL A C 1
ATOM 1458 O O . VAL A 1 189 ? 13.194 10.894 -9.795 1.00 63.88 189 VAL A O 1
ATOM 1461 N N . ILE A 1 190 ? 14.200 9.327 -8.548 1.00 68.00 190 ILE A N 1
ATOM 1462 C CA . ILE A 1 190 ? 15.366 10.140 -8.214 1.00 68.00 190 ILE A CA 1
ATOM 1463 C C . ILE A 1 190 ? 16.575 9.540 -8.918 1.00 68.00 190 ILE A C 1
ATOM 1465 O O . ILE A 1 190 ? 16.814 8.338 -8.858 1.00 68.00 190 ILE A O 1
ATOM 1469 N N .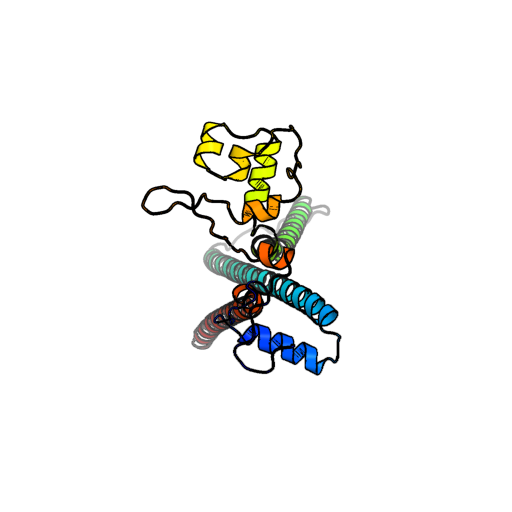 HIS A 1 191 ? 17.337 10.379 -9.617 1.00 73.75 191 HIS A N 1
ATOM 1470 C CA . HIS A 1 191 ? 18.584 9.946 -10.229 1.00 73.75 191 HIS A CA 1
ATOM 1471 C C . HIS A 1 191 ? 19.619 9.645 -9.140 1.00 73.75 191 HIS A C 1
ATOM 1473 O O . HIS A 1 191 ? 20.219 10.562 -8.574 1.00 73.75 191 HIS A O 1
ATOM 1479 N N . ASP A 1 192 ? 19.845 8.360 -8.863 1.00 76.38 192 ASP A N 1
ATOM 1480 C CA . ASP A 1 192 ? 20.870 7.932 -7.915 1.00 76.38 192 ASP A CA 1
ATOM 1481 C C . ASP A 1 192 ? 22.269 8.299 -8.400 1.00 76.38 192 ASP A C 1
ATOM 1483 O O . ASP A 1 192 ? 22.657 8.035 -9.546 1.00 76.38 192 ASP A O 1
ATOM 1487 N N . LYS A 1 193 ? 23.041 8.912 -7.501 1.00 80.69 193 LYS A N 1
ATOM 1488 C CA . LYS A 1 193 ? 24.413 9.351 -7.753 1.00 80.69 193 LYS A CA 1
ATOM 1489 C C . LYS A 1 193 ? 25.326 8.848 -6.642 1.00 80.69 193 LYS A C 1
ATOM 1491 O O . LYS A 1 193 ? 24.963 8.891 -5.468 1.00 80.69 193 LYS A O 1
ATOM 1496 N N . ASP A 1 194 ? 26.508 8.368 -7.011 1.00 82.31 194 ASP A N 1
ATOM 1497 C CA . ASP A 1 194 ? 27.542 8.012 -6.043 1.00 82.31 194 ASP A CA 1
ATOM 1498 C C . ASP A 1 194 ? 28.161 9.269 -5.391 1.00 82.31 194 ASP A C 1
ATOM 1500 O O . ASP A 1 194 ? 27.844 10.411 -5.734 1.00 82.31 194 ASP A O 1
ATOM 1504 N N . LEU A 1 195 ? 29.086 9.069 -4.448 1.00 81.94 195 LEU A N 1
ATOM 1505 C CA . LEU A 1 195 ? 29.789 10.167 -3.765 1.00 81.94 195 LEU A CA 1
ATOM 1506 C C . LEU A 1 195 ? 30.642 11.040 -4.706 1.00 81.94 195 LEU A C 1
ATOM 1508 O O . LEU A 1 195 ? 31.079 12.118 -4.309 1.00 81.94 195 LEU A O 1
ATOM 1512 N N . LEU A 1 196 ? 30.899 10.573 -5.928 1.00 87.12 196 LEU A N 1
ATOM 1513 C CA . LEU A 1 196 ? 31.649 11.268 -6.971 1.00 87.12 196 LEU A CA 1
ATOM 1514 C C . LEU A 1 196 ? 30.715 11.924 -8.007 1.00 87.12 196 LEU A C 1
ATOM 1516 O O . LEU A 1 196 ? 31.197 12.567 -8.938 1.00 87.12 196 LEU A O 1
ATOM 1520 N N . GLY A 1 197 ? 29.394 11.797 -7.840 1.00 79.75 197 GLY A N 1
ATOM 1521 C CA . GLY A 1 197 ? 28.378 12.341 -8.736 1.00 79.75 197 GLY A CA 1
ATOM 1522 C C . GLY A 1 197 ? 28.082 11.483 -9.971 1.00 79.75 197 GLY A C 1
ATOM 1523 O O . GLY A 1 197 ? 27.345 11.937 -10.848 1.00 79.75 197 GLY A O 1
ATOM 1524 N N . ASN A 1 198 ? 28.622 10.266 -10.071 1.00 81.38 198 ASN A N 1
ATOM 1525 C CA . ASN A 1 198 ? 28.330 9.360 -11.181 1.00 81.38 198 ASN A CA 1
ATOM 1526 C C . ASN A 1 198 ? 26.957 8.714 -11.006 1.00 81.38 198 ASN A C 1
ATOM 1528 O O . ASN A 1 198 ? 26.583 8.337 -9.900 1.00 81.38 198 ASN A O 1
ATOM 1532 N N . SER A 1 199 ? 26.240 8.519 -12.116 1.00 77.31 199 SER A N 1
ATOM 1533 C CA . SER A 1 199 ? 24.969 7.788 -12.128 1.00 77.31 199 SER A CA 1
ATOM 1534 C C . SER A 1 199 ? 25.146 6.368 -11.596 1.00 77.31 199 SER A C 1
ATOM 1536 O O . SER A 1 199 ? 25.982 5.620 -12.102 1.00 77.31 199 SER A O 1
ATOM 1538 N N . MET A 1 200 ? 24.275 5.970 -10.676 1.00 75.81 200 MET A N 1
ATOM 1539 C CA . MET A 1 200 ? 24.101 4.588 -10.244 1.00 75.81 200 MET A CA 1
ATOM 1540 C C . MET A 1 200 ? 22.691 4.113 -10.619 1.00 75.81 200 MET A C 1
ATOM 1542 O O . MET A 1 200 ? 21.783 4.921 -10.781 1.00 75.81 200 MET A O 1
ATOM 1546 N N . GLU A 1 201 ? 22.517 2.810 -10.827 1.00 69.81 201 GLU A N 1
ATOM 1547 C CA . GLU A 1 201 ? 21.211 2.205 -11.108 1.00 69.81 201 GLU A CA 1
ATOM 1548 C C . GLU A 1 201 ? 20.725 1.476 -9.852 1.00 69.81 201 GLU A C 1
ATOM 1550 O O . GLU A 1 201 ? 21.106 0.325 -9.628 1.00 69.81 201 GLU A O 1
ATOM 1555 N N . LEU A 1 202 ? 19.922 2.145 -9.018 1.00 70.19 202 LEU A N 1
ATOM 1556 C CA . LEU A 1 202 ? 19.203 1.515 -7.905 1.00 70.19 202 LEU A CA 1
ATOM 1557 C C . LEU A 1 202 ? 17.724 1.376 -8.251 1.00 70.19 202 LEU A C 1
ATOM 1559 O O . LEU A 1 202 ? 17.184 2.136 -9.046 1.00 70.19 202 LEU A O 1
ATOM 1563 N N . ILE A 1 203 ? 17.077 0.369 -7.666 1.00 70.94 203 ILE A N 1
ATOM 1564 C CA . ILE A 1 203 ? 15.640 0.149 -7.824 1.00 70.94 203 ILE A CA 1
ATOM 1565 C C . ILE A 1 203 ? 14.918 0.618 -6.575 1.00 70.94 203 ILE A C 1
ATOM 1567 O O . ILE A 1 203 ? 15.084 0.023 -5.511 1.00 70.94 203 ILE A O 1
ATOM 1571 N N . ASP A 1 204 ? 14.076 1.636 -6.734 1.00 74.62 204 ASP A N 1
ATOM 1572 C CA . ASP A 1 204 ? 13.108 2.028 -5.719 1.00 74.62 204 ASP A CA 1
ATOM 1573 C C . ASP A 1 204 ? 11.844 1.179 -5.865 1.00 74.62 204 ASP A C 1
ATOM 1575 O O . ASP A 1 204 ? 11.045 1.350 -6.790 1.00 74.62 204 ASP A O 1
ATOM 1579 N N . GLU A 1 205 ? 11.653 0.245 -4.936 1.00 75.12 205 GLU A N 1
ATOM 1580 C CA . GLU A 1 205 ? 10.451 -0.577 -4.889 1.00 75.12 205 GLU A CA 1
ATOM 1581 C C . GLU A 1 205 ? 9.395 0.023 -3.960 1.00 75.12 205 GLU A C 1
ATOM 1583 O O . GLU A 1 205 ? 9.625 0.283 -2.779 1.00 75.12 205 GLU A O 1
ATOM 1588 N N . PHE A 1 206 ? 8.183 0.166 -4.484 1.00 78.06 206 PHE A N 1
ATOM 1589 C CA . PHE A 1 206 ? 6.992 0.527 -3.723 1.00 78.06 206 PHE A CA 1
ATOM 1590 C C . PHE A 1 206 ? 5.900 -0.529 -3.943 1.00 78.06 206 PHE A C 1
ATOM 1592 O O . PHE A 1 206 ? 5.901 -1.209 -4.969 1.00 78.06 206 PHE A O 1
ATOM 1599 N N . PRO A 1 207 ? 4.923 -0.677 -3.028 1.00 80.00 207 PRO A N 1
ATOM 1600 C CA . PRO A 1 207 ? 3.962 -1.782 -3.074 1.00 80.00 207 PRO A CA 1
ATOM 1601 C C . PRO A 1 207 ? 3.279 -2.003 -4.433 1.00 80.00 207 PRO A C 1
ATOM 1603 O O . PRO A 1 207 ? 3.185 -3.135 -4.902 1.00 80.00 207 PRO A O 1
ATOM 1606 N N . PHE A 1 208 ? 2.835 -0.930 -5.099 1.00 80.50 208 PHE A N 1
ATOM 1607 C CA . PHE A 1 208 ? 2.190 -1.023 -6.414 1.00 80.50 208 PHE A CA 1
ATOM 1608 C C . PHE A 1 208 ? 3.113 -1.588 -7.509 1.00 80.50 208 PHE A C 1
ATOM 1610 O O . PHE A 1 208 ? 2.648 -2.374 -8.333 1.00 80.50 208 PHE A O 1
ATOM 1617 N N . PHE A 1 209 ? 4.406 -1.245 -7.493 1.00 78.12 209 PHE A N 1
ATOM 1618 C CA . PHE A 1 209 ? 5.402 -1.758 -8.440 1.00 78.12 209 PHE A CA 1
ATOM 1619 C C . PHE A 1 209 ? 5.478 -3.284 -8.377 1.00 78.12 209 PHE A C 1
ATOM 1621 O O . PHE A 1 209 ? 5.352 -3.966 -9.395 1.00 78.12 209 PHE A O 1
ATOM 1628 N N . SER A 1 210 ? 5.575 -3.828 -7.165 1.00 80.81 210 SER A N 1
ATOM 1629 C CA . SER A 1 210 ? 5.678 -5.268 -6.953 1.00 80.81 210 SER A CA 1
ATOM 1630 C C . SER A 1 210 ? 4.386 -6.007 -7.322 1.00 80.81 210 SER A C 1
ATOM 1632 O O . SER A 1 210 ? 4.441 -7.081 -7.916 1.00 80.81 210 SER A O 1
ATOM 1634 N N . PHE A 1 211 ? 3.207 -5.423 -7.063 1.00 85.06 211 PHE A N 1
ATOM 1635 C CA . PHE A 1 211 ? 1.941 -6.009 -7.526 1.00 85.06 211 PHE A CA 1
ATOM 1636 C C . PHE A 1 211 ? 1.809 -6.003 -9.052 1.00 85.06 211 PHE A C 1
ATOM 1638 O O . PHE A 1 211 ? 1.307 -6.976 -9.612 1.00 85.06 211 PHE A O 1
ATOM 1645 N N . MET A 1 212 ? 2.266 -4.942 -9.725 1.00 80.75 212 MET A N 1
ATOM 1646 C CA . MET A 1 212 ? 2.220 -4.850 -11.186 1.00 80.75 212 MET A CA 1
ATOM 1647 C C . MET A 1 212 ? 3.147 -5.868 -11.856 1.00 80.75 212 MET A C 1
ATOM 1649 O O . MET A 1 212 ? 2.755 -6.500 -12.834 1.00 80.75 212 MET A O 1
ATOM 1653 N N . LEU A 1 213 ? 4.352 -6.047 -11.315 1.00 79.56 213 LEU A N 1
ATOM 1654 C CA . LEU A 1 213 ? 5.326 -7.018 -11.816 1.00 79.56 213 LEU A CA 1
ATOM 1655 C C . LEU A 1 213 ? 5.016 -8.464 -11.414 1.00 79.56 213 LEU A C 1
ATOM 1657 O O . LEU A 1 213 ? 5.587 -9.398 -11.975 1.00 79.56 213 LEU A O 1
ATOM 1661 N N . GLY A 1 214 ? 4.125 -8.654 -10.439 1.00 80.25 214 GLY A N 1
ATOM 1662 C CA . GLY A 1 214 ? 3.922 -9.946 -9.799 1.00 80.25 214 GLY A CA 1
ATOM 1663 C C . GLY A 1 214 ? 5.145 -10.396 -9.003 1.00 80.25 214 GLY A C 1
ATOM 1664 O O . GLY A 1 214 ? 5.371 -11.591 -8.847 1.00 80.25 214 GLY A O 1
ATOM 1665 N N . ASP A 1 215 ? 5.945 -9.455 -8.510 1.00 79.00 215 ASP A N 1
ATOM 1666 C CA . ASP A 1 215 ? 7.112 -9.764 -7.704 1.00 79.00 215 ASP A CA 1
ATOM 1667 C C . ASP A 1 215 ? 6.727 -9.879 -6.223 1.00 79.00 215 ASP A C 1
ATOM 1669 O O . ASP A 1 215 ? 6.259 -8.931 -5.591 1.00 79.00 215 ASP A O 1
ATOM 1673 N N . MET A 1 216 ? 6.901 -11.068 -5.648 1.00 78.19 216 MET A N 1
ATOM 1674 C CA . MET A 1 216 ? 6.512 -11.363 -4.266 1.00 78.19 216 MET A CA 1
ATOM 1675 C C . MET A 1 216 ? 7.630 -11.012 -3.282 1.00 78.19 216 MET A C 1
ATOM 1677 O O . MET A 1 216 ? 8.044 -11.841 -2.472 1.00 78.19 216 MET A O 1
ATOM 1681 N N . HIS A 1 217 ? 8.109 -9.773 -3.329 1.00 80.50 217 HIS A N 1
ATOM 1682 C CA . HIS A 1 217 ? 9.175 -9.310 -2.451 1.00 80.50 217 HIS A CA 1
ATOM 1683 C C . HIS A 1 217 ? 8.790 -9.427 -0.958 1.00 80.50 217 HIS A C 1
ATOM 1685 O O . HIS A 1 217 ? 7.610 -9.307 -0.601 1.00 80.50 217 HIS A O 1
ATOM 1691 N N . PRO A 1 218 ? 9.757 -9.620 -0.039 1.00 77.44 218 PRO A N 1
ATOM 1692 C CA . PRO A 1 218 ? 9.476 -9.725 1.390 1.00 77.44 218 PRO A CA 1
ATOM 1693 C C . PRO A 1 218 ? 8.617 -8.611 1.991 1.00 77.44 218 PRO A C 1
ATOM 1695 O O . PRO A 1 218 ? 7.778 -8.888 2.849 1.00 77.44 218 PRO A O 1
ATOM 1698 N N . HIS A 1 219 ? 8.800 -7.365 1.544 1.00 80.75 219 HIS A N 1
ATOM 1699 C CA . HIS A 1 219 ? 7.993 -6.241 2.028 1.00 80.75 219 HIS A CA 1
ATOM 1700 C C . HIS A 1 219 ? 6.522 -6.391 1.620 1.00 80.75 219 HIS A C 1
ATOM 1702 O O . HIS A 1 219 ? 5.645 -6.217 2.462 1.00 80.75 219 HIS A O 1
ATOM 1708 N N . VAL A 1 220 ? 6.251 -6.847 0.395 1.00 85.62 220 VAL A N 1
ATOM 1709 C CA . VAL A 1 220 ? 4.903 -7.127 -0.128 1.00 85.62 220 VAL A CA 1
ATOM 1710 C C . VAL A 1 220 ? 4.224 -8.227 0.675 1.00 85.62 220 VAL A C 1
ATOM 1712 O O . VAL A 1 220 ? 3.072 -8.093 1.089 1.00 85.62 220 VAL A O 1
ATOM 1715 N N . LEU A 1 221 ? 4.961 -9.309 0.940 1.00 86.69 221 LEU A N 1
ATOM 1716 C CA . LEU A 1 221 ? 4.492 -10.436 1.745 1.00 86.69 221 LEU A CA 1
ATOM 1717 C C . LEU A 1 221 ? 4.139 -10.008 3.177 1.00 86.69 221 LEU A C 1
ATOM 1719 O O . LEU A 1 221 ? 3.250 -10.598 3.789 1.00 86.69 221 LEU A O 1
ATOM 1723 N N . ALA A 1 222 ? 4.806 -8.9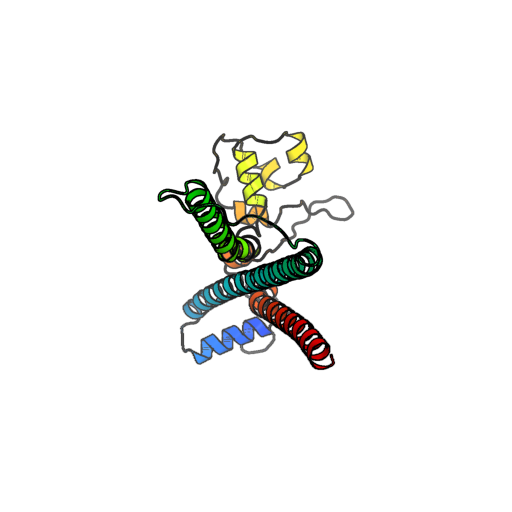79 3.706 1.00 88.12 222 ALA A N 1
ATOM 1724 C CA . ALA A 1 222 ? 4.567 -8.458 5.045 1.00 88.12 222 ALA A CA 1
ATOM 1725 C C . ALA A 1 222 ? 3.368 -7.493 5.136 1.00 88.12 222 ALA A C 1
ATOM 1727 O O . ALA A 1 222 ? 2.794 -7.369 6.222 1.00 88.12 222 ALA A O 1
ATOM 1728 N N . LEU A 1 223 ? 2.952 -6.840 4.039 1.00 89.81 223 LEU A N 1
ATOM 1729 C CA . LEU A 1 223 ? 1.914 -5.793 4.052 1.00 89.81 223 LEU A CA 1
ATOM 1730 C C . LEU A 1 223 ? 0.619 -6.208 4.776 1.00 89.81 223 LEU A C 1
ATOM 1732 O O . LEU A 1 223 ? 0.191 -5.465 5.667 1.00 89.81 223 LEU A O 1
ATOM 1736 N N . PRO A 1 224 ? 0.005 -7.381 4.496 1.00 91.06 224 PRO A N 1
ATOM 1737 C CA . PRO A 1 224 ? -1.212 -7.797 5.192 1.00 91.06 224 PRO A CA 1
ATOM 1738 C C . PRO A 1 224 ? -1.037 -7.911 6.707 1.00 91.06 224 PRO A C 1
ATOM 1740 O O . PRO A 1 224 ? -1.919 -7.518 7.471 1.00 91.06 224 PRO A O 1
ATOM 1743 N N . PHE A 1 225 ? 0.108 -8.432 7.149 1.00 90.81 225 PHE A N 1
ATOM 1744 C CA . PHE A 1 225 ? 0.392 -8.670 8.562 1.00 90.81 225 PHE A CA 1
ATOM 1745 C C . PHE A 1 225 ? 0.671 -7.367 9.302 1.00 90.81 225 PHE A C 1
ATOM 1747 O O . PHE A 1 225 ? 0.180 -7.181 10.413 1.00 90.81 225 PHE A O 1
ATOM 1754 N N . VAL A 1 226 ? 1.405 -6.444 8.677 1.00 92.12 226 VAL A N 1
ATOM 1755 C CA . VAL A 1 226 ? 1.674 -5.117 9.242 1.00 92.12 226 VAL A CA 1
ATOM 1756 C C . VAL A 1 226 ? 0.372 -4.332 9.395 1.00 92.12 226 VAL A C 1
ATOM 1758 O O . VAL A 1 226 ? 0.096 -3.803 10.472 1.00 92.12 226 VAL A O 1
ATOM 1761 N N . LEU A 1 227 ? -0.471 -4.302 8.359 1.00 93.94 227 LEU A N 1
ATOM 1762 C CA . LEU A 1 227 ? -1.762 -3.610 8.409 1.00 93.94 227 LEU A CA 1
ATOM 1763 C C . LEU A 1 227 ? -2.696 -4.217 9.461 1.00 93.94 227 LEU A C 1
ATOM 1765 O O . LEU A 1 227 ? -3.344 -3.480 10.206 1.00 93.94 227 LEU A O 1
ATOM 1769 N N . LEU A 1 228 ? -2.721 -5.548 9.571 1.00 93.56 228 LEU A N 1
ATOM 1770 C CA . LEU A 1 228 ? -3.463 -6.242 10.618 1.00 93.56 228 LEU A CA 1
ATOM 1771 C C . LEU A 1 228 ? -2.942 -5.876 12.014 1.00 93.56 228 LEU A C 1
ATOM 1773 O O . LEU A 1 228 ? -3.737 -5.525 12.885 1.00 93.56 228 LEU A O 1
ATOM 1777 N N . ALA A 1 229 ? -1.626 -5.916 12.231 1.00 95.19 229 ALA A N 1
ATOM 1778 C CA . ALA A 1 229 ? -1.015 -5.584 13.515 1.00 95.19 229 ALA A CA 1
ATOM 1779 C C . ALA A 1 229 ? -1.325 -4.138 13.934 1.00 95.19 229 ALA A C 1
ATOM 1781 O O . ALA A 1 229 ? -1.716 -3.902 15.077 1.00 95.19 229 ALA A O 1
ATOM 1782 N N . LEU A 1 230 ? -1.238 -3.181 13.003 1.00 95.69 230 LEU A N 1
ATOM 1783 C CA . LEU A 1 230 ? -1.603 -1.782 13.241 1.00 95.69 230 LEU A CA 1
ATOM 1784 C C . LEU A 1 230 ? -3.089 -1.625 13.581 1.00 95.69 230 LEU A C 1
ATOM 1786 O O . LEU A 1 230 ? -3.436 -0.921 14.531 1.00 95.69 230 LEU A O 1
ATOM 1790 N N . ALA A 1 231 ? -3.974 -2.298 12.842 1.00 93.25 231 ALA A N 1
ATOM 1791 C CA . ALA A 1 231 ? -5.409 -2.254 13.103 1.00 93.25 231 ALA A CA 1
ATOM 1792 C C . ALA A 1 231 ? -5.759 -2.856 14.474 1.00 93.25 231 ALA A C 1
ATOM 1794 O O . ALA A 1 231 ? -6.589 -2.304 15.200 1.00 93.25 231 ALA A O 1
ATOM 1795 N N . LEU A 1 232 ? -5.116 -3.960 14.860 1.00 93.62 232 LEU A N 1
ATOM 1796 C CA . LEU A 1 232 ? -5.287 -4.569 16.178 1.00 93.62 232 LEU A CA 1
ATOM 1797 C C . LEU A 1 232 ? -4.771 -3.650 17.287 1.00 93.62 232 LEU A C 1
ATOM 1799 O O . LEU A 1 232 ? -5.509 -3.378 18.234 1.00 93.62 232 LEU A O 1
ATOM 1803 N N . ALA A 1 233 ? -3.559 -3.109 17.145 1.00 94.62 233 ALA A N 1
ATOM 1804 C CA . ALA A 1 233 ? -2.979 -2.174 18.106 1.00 94.62 233 ALA A CA 1
ATOM 1805 C C . ALA A 1 233 ? -3.880 -0.946 18.313 1.00 94.62 233 ALA A C 1
ATOM 1807 O O . ALA A 1 233 ? -4.193 -0.586 19.449 1.00 94.62 233 ALA A O 1
ATOM 1808 N N . LEU A 1 234 ? -4.385 -0.355 17.224 1.00 93.50 234 LEU A N 1
ATOM 1809 C CA . LEU A 1 234 ? -5.336 0.754 17.283 1.00 93.50 234 LEU A CA 1
ATOM 1810 C C . LEU A 1 234 ? -6.610 0.374 18.050 1.00 93.50 234 LEU A C 1
ATOM 1812 O O . LEU A 1 234 ? -7.097 1.151 18.873 1.00 93.50 234 LEU A O 1
ATOM 1816 N N . ASN A 1 235 ? -7.165 -0.812 17.801 1.00 91.31 235 ASN A N 1
ATOM 1817 C CA . ASN A 1 235 ? -8.381 -1.255 18.479 1.00 91.31 235 ASN A CA 1
ATOM 1818 C C . ASN A 1 235 ? -8.160 -1.520 19.973 1.00 91.31 235 ASN A C 1
ATOM 1820 O O . ASN A 1 235 ? -9.006 -1.128 20.777 1.00 91.31 235 ASN A O 1
ATOM 1824 N N . VAL A 1 236 ? -7.015 -2.085 20.363 1.00 92.69 236 VAL A N 1
ATOM 1825 C CA . VAL A 1 236 ? -6.636 -2.246 21.776 1.00 92.69 236 VAL A CA 1
ATOM 1826 C C . VAL A 1 236 ? -6.517 -0.883 22.465 1.00 92.69 236 VAL A C 1
ATOM 1828 O O . VAL A 1 236 ? -7.109 -0.675 23.526 1.00 92.69 236 VAL A O 1
ATOM 1831 N N . LEU A 1 237 ? -5.839 0.086 21.839 1.00 90.38 237 LEU A N 1
ATOM 1832 C CA . LEU A 1 237 ? -5.712 1.447 22.376 1.00 90.38 237 LEU A CA 1
ATOM 1833 C C . LEU A 1 237 ? -7.081 2.123 22.562 1.00 90.38 237 LEU A C 1
ATOM 1835 O O . LEU A 1 237 ? -7.335 2.760 23.587 1.00 90.38 237 LEU A O 1
ATOM 1839 N N . ARG A 1 238 ? -8.001 1.939 21.607 1.00 86.75 238 ARG A N 1
ATOM 1840 C CA . ARG A 1 238 ? -9.372 2.469 21.694 1.00 86.75 238 ARG A CA 1
ATOM 1841 C C . ARG A 1 238 ? -10.196 1.802 22.794 1.00 86.75 238 ARG A C 1
ATOM 1843 O O . ARG A 1 238 ? -10.997 2.481 23.435 1.00 86.75 238 ARG A O 1
ATOM 1850 N N . GLN A 1 239 ? -10.024 0.500 23.023 1.00 85.38 239 GLN A N 1
ATOM 1851 C CA . GLN A 1 239 ? -10.693 -0.204 24.122 1.00 85.38 239 GLN A CA 1
ATOM 1852 C C . GLN A 1 239 ? -10.191 0.281 25.486 1.00 85.38 239 GLN A C 1
ATOM 1854 O O . GLN A 1 239 ? -11.006 0.592 26.353 1.00 85.38 239 GLN A O 1
ATOM 1859 N N . GLY A 1 240 ? -8.873 0.431 25.654 1.00 80.81 240 GLY A N 1
ATOM 1860 C CA . GLY A 1 240 ? -8.285 0.944 26.894 1.00 80.81 240 GLY A CA 1
ATOM 1861 C C . GLY A 1 240 ? -8.791 2.344 27.263 1.00 80.81 240 GLY A C 1
ATO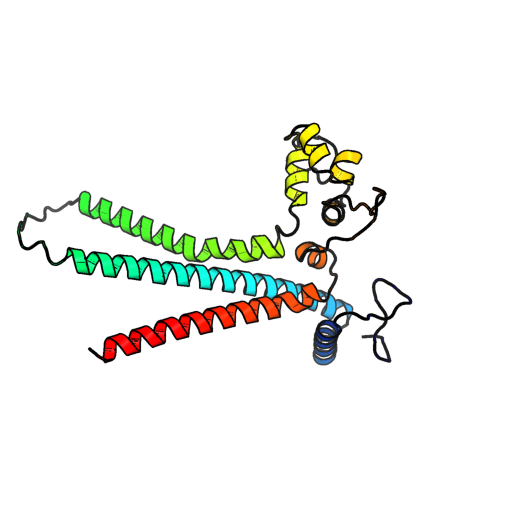M 1862 O O . GLY A 1 240 ? -9.094 2.605 28.428 1.00 80.81 240 GLY A O 1
ATOM 1863 N N . ALA A 1 241 ? -8.958 3.227 26.273 1.00 77.06 241 ALA A N 1
ATOM 1864 C CA . ALA A 1 241 ? -9.539 4.555 26.484 1.00 77.06 241 ALA A CA 1
ATOM 1865 C C . ALA A 1 241 ? -10.998 4.489 26.977 1.00 77.06 241 ALA A C 1
ATOM 1867 O O . ALA A 1 241 ? -11.353 5.192 27.920 1.00 77.06 241 ALA A O 1
ATOM 1868 N N . ARG A 1 242 ? -11.822 3.598 26.403 1.00 75.88 242 ARG A N 1
ATOM 1869 C CA . ARG A 1 242 ? -13.225 3.404 26.817 1.00 75.88 242 ARG A CA 1
ATOM 1870 C C . ARG A 1 242 ? -13.355 2.846 28.237 1.00 75.88 242 ARG A C 1
ATOM 1872 O O . ARG A 1 242 ? -14.242 3.269 28.974 1.00 75.88 242 ARG A O 1
ATOM 1879 N N . GLY A 1 243 ? -12.484 1.909 28.619 1.00 73.94 243 GLY A N 1
ATOM 1880 C CA . GLY A 1 243 ? -12.520 1.267 29.938 1.00 73.94 243 GLY A CA 1
ATOM 1881 C C . GLY A 1 243 ? -12.220 2.232 31.090 1.00 73.94 243 GLY A C 1
ATOM 1882 O O . GLY A 1 243 ? -12.920 2.215 32.101 1.00 73.94 243 GLY A O 1
ATOM 1883 N N . LYS A 1 244 ? -11.241 3.134 30.919 1.00 71.25 244 LYS A N 1
ATOM 1884 C CA . LYS A 1 244 ? -10.914 4.161 31.929 1.00 71.25 244 LYS A CA 1
ATOM 1885 C C . LYS A 1 244 ? -12.089 5.099 32.224 1.00 71.25 244 LYS A C 1
ATOM 1887 O O . LYS A 1 244 ? -12.277 5.510 33.362 1.00 71.25 244 LYS A O 1
ATOM 1892 N N . GLU A 1 245 ? -12.893 5.410 31.215 1.00 60.41 245 GLU A N 1
ATOM 1893 C CA . GLU A 1 245 ? -14.008 6.357 31.332 1.00 60.41 245 GLU A CA 1
ATOM 1894 C C . GLU A 1 245 ? -15.274 5.737 31.935 1.00 60.41 245 GLU A C 1
ATOM 1896 O O . GLU A 1 245 ? -16.069 6.436 32.562 1.00 60.41 245 GLU A O 1
ATOM 1901 N N . GLN A 1 246 ? -15.486 4.431 31.755 1.00 63.72 246 GLN A N 1
ATOM 1902 C CA . GLN A 1 246 ? -16.558 3.718 32.458 1.00 63.72 246 GLN A CA 1
ATOM 1903 C C . GLN A 1 246 ? -16.232 3.569 33.946 1.00 63.72 246 GLN A C 1
ATOM 1905 O O . GLN A 1 246 ? -17.107 3.785 34.780 1.00 63.72 246 GLN A O 1
ATOM 1910 N N . GLY A 1 247 ? -14.966 3.294 34.277 1.00 65.00 247 GLY A N 1
ATOM 1911 C CA . GLY A 1 247 ? -14.499 3.243 35.663 1.00 65.00 247 GLY A CA 1
ATOM 1912 C C . GLY A 1 247 ? -14.636 4.577 36.403 1.00 65.00 247 GLY A C 1
ATOM 1913 O O . GLY A 1 247 ? -15.003 4.578 37.570 1.00 65.00 247 GLY A O 1
ATOM 1914 N N . SER A 1 248 ? -14.418 5.716 35.731 1.00 60.00 248 SER A N 1
ATOM 1915 C CA . SER A 1 248 ? -14.594 7.035 36.357 1.00 60.00 248 SER A CA 1
ATOM 1916 C C . SER A 1 248 ? -16.060 7.439 36.548 1.00 60.00 248 SER A C 1
ATOM 1918 O O . SER A 1 248 ? -16.345 8.221 37.440 1.00 60.00 248 SER A O 1
ATOM 1920 N N . ARG A 1 249 ? -16.990 6.932 35.724 1.00 58.31 249 ARG A N 1
ATOM 1921 C CA . ARG A 1 249 ? -18.435 7.228 35.835 1.00 58.31 249 ARG A CA 1
ATOM 1922 C C . ARG A 1 249 ? -19.187 6.345 36.832 1.00 58.31 249 ARG A C 1
ATOM 1924 O O . ARG A 1 249 ? -20.295 6.699 37.200 1.00 58.31 249 ARG A O 1
ATOM 1931 N N . GLY A 1 250 ? -18.639 5.189 37.205 1.00 56.81 250 GLY A N 1
ATOM 1932 C CA . GLY A 1 250 ? -19.233 4.296 38.209 1.00 56.81 250 GLY A CA 1
ATOM 1933 C C . GLY A 1 250 ? -18.744 4.543 39.639 1.00 56.81 250 GLY A C 1
ATOM 1934 O O . GLY A 1 250 ? -19.145 3.810 40.538 1.00 56.81 250 GLY A O 1
ATOM 1935 N N . ALA A 1 251 ? -17.844 5.512 39.832 1.00 54.38 251 ALA A N 1
ATOM 1936 C CA . ALA A 1 251 ? -17.265 5.879 41.125 1.00 54.38 251 ALA A CA 1
ATOM 1937 C C . ALA A 1 251 ? -17.784 7.229 41.673 1.00 54.38 251 ALA A C 1
ATOM 1939 O O . ALA A 1 251 ? -17.363 7.628 42.758 1.00 54.38 251 ALA A O 1
ATOM 1940 N N . GLU A 1 252 ? -18.669 7.910 40.935 1.00 43.88 252 GLU A N 1
ATOM 1941 C CA . GLU A 1 252 ? -19.506 9.033 41.401 1.00 43.88 252 GLU A CA 1
ATOM 1942 C C . GLU A 1 252 ? -20.914 8.526 41.731 1.00 43.88 252 GLU A C 1
ATOM 1944 O O . GLU A 1 252 ? -21.496 9.029 42.718 1.00 43.88 252 GLU A O 1
#

Sequence (252 aa):
LRSETFPPHDPWLSGFGISYYYFGYLMMAMLTKLSGVPSPVAFNLGITLLFALTVTGAYALVYNLVEGARALRLRSGQAQGSRGAGGQGGRGAGEQGPFDCAQDRRKGAEEQGKLGDSLTRYLVPLLGPLFVAVLGNLEGVFEVLYSKGLGSAAFWNWLDIKELVSNGRVTGRWFDLGGGWWWWRASRVIHDKDLLGNSMELIDEFPFFSFMLGDMHPHVLALPFVLLALALALNVLRQGARGKEQGSRGAE

Secondary structure (DSSP, 8-state):
---SSSSPBPSSSTTSB--S-HHHHHHHHHHHHHHT--HHHHHHHHHHHHHHHHHHHHHHHHHHHHHHHHHHHHHHHHHHHHHHGGG----------S--HHHHHHHHHHHHHHHHHHHHHHHGGGHHHHHHHTTT--HHHHHHHHHHT-S-HHHHHHHT-HHHHHH----S-S---GGGTHHHHGGGSS--B-TTS-B-------HHHHHHHT---HHHHHHHHHHHHHHHHHHHHHHHHHHHHHHHHS--

pLDDT: mean 77.37, std 13.73, range [37.88, 96.0]

Organism: NCBI:txid412755